Protein AF-0000000078525700 (afdb_homodimer)

Organism: NCBI:txid29354

pLDDT: mean 83.93, std 17.9, range [27.5, 97.75]

Radius of gyration: 17.79 Å; Cα contacts (8 Å, |Δi|>4): 290; chains: 2; bounding box: 46×50×46 Å

Structure (mmCIF, N/CA/C/O backbone):
data_AF-0000000078525700-model_v1
#
loop_
_entity.id
_entity.type
_entity.pdbx_description
1 polymer 'Glycerate kinase'
#
loop_
_atom_site.group_PDB
_atom_site.id
_atom_site.type_symbol
_atom_site.label_atom_id
_atom_site.label_alt_id
_atom_site.label_comp_id
_atom_site.label_asym_id
_atom_site.label_entity_id
_atom_site.label_seq_id
_atom_site.pdbx_PDB_ins_code
_atom_site.Cartn_x
_atom_site.Cartn_y
_atom_site.Cartn_z
_atom_site.occupancy
_atom_site.B_iso_or_equiv
_atom_site.auth_seq_id
_atom_site.auth_comp_id
_atom_site.auth_asym_id
_atom_site.auth_atom_id
_atom_site.pdbx_PDB_model_num
ATOM 1 N N . MET A 1 1 ? -20.375 -4.332 -14.172 1 39.53 1 MET A N 1
ATOM 2 C CA . MET A 1 1 ? -20.312 -5.445 -13.227 1 39.53 1 MET A CA 1
ATOM 3 C C . MET A 1 1 ? -20.406 -4.941 -11.789 1 39.53 1 MET A C 1
ATOM 5 O O . MET A 1 1 ? -19.812 -3.926 -11.438 1 39.53 1 MET A O 1
ATOM 9 N N . ASP A 1 2 ? -21.484 -5.371 -10.992 1 44.44 2 ASP A N 1
ATOM 10 C CA . ASP A 1 2 ? -21.953 -5.035 -9.656 1 44.44 2 ASP A CA 1
ATOM 11 C C . ASP A 1 2 ? -20.859 -5.234 -8.609 1 44.44 2 ASP A C 1
ATOM 13 O O . ASP A 1 2 ? -20.484 -6.367 -8.312 1 44.44 2 ASP A O 1
ATOM 17 N N . TRP A 1 3 ? -19.922 -4.422 -8.578 1 51.16 3 TRP A N 1
ATOM 18 C CA . TRP A 1 3 ? -18.828 -4.457 -7.609 1 51.16 3 TRP A CA 1
ATOM 19 C C . TRP A 1 3 ? -19.344 -4.906 -6.242 1 51.16 3 TRP A C 1
ATOM 21 O O . TRP A 1 3 ? -18.609 -5.562 -5.492 1 51.16 3 TRP A O 1
ATOM 31 N N . GLN A 1 4 ? -20.562 -4.551 -5.961 1 53.62 4 GLN A N 1
ATOM 32 C CA . GLN A 1 4 ? -21.156 -5.121 -4.754 1 53.62 4 GLN A CA 1
ATOM 33 C C . GLN A 1 4 ? -21.031 -6.641 -4.75 1 53.62 4 GLN A C 1
ATOM 35 O O . GLN A 1 4 ? -20.875 -7.254 -3.691 1 53.62 4 GLN A O 1
ATOM 40 N N . SER A 1 5 ? -21.094 -7.121 -5.965 1 52.53 5 SER A N 1
ATOM 41 C CA . SER A 1 5 ? -20.984 -8.578 -6.047 1 52.53 5 SER A CA 1
ATOM 42 C C . SER A 1 5 ? -19.562 -9.047 -5.809 1 52.53 5 SER A C 1
ATOM 44 O O . SER A 1 5 ? -19.344 -10.117 -5.234 1 52.53 5 SER A O 1
ATOM 46 N N . ALA A 1 6 ? -18.703 -8.164 -6.234 1 53.22 6 ALA A N 1
ATOM 47 C CA . ALA A 1 6 ? -17.312 -8.602 -6.172 1 53.22 6 ALA A CA 1
ATOM 48 C C . ALA A 1 6 ? -16.75 -8.422 -4.766 1 53.22 6 ALA A C 1
ATOM 50 O O . ALA A 1 6 ? -16.031 -9.289 -4.266 1 53.22 6 ALA A O 1
ATOM 51 N N . PHE A 1 7 ? -17.062 -7.336 -4.141 1 61.69 7 PHE A N 1
ATOM 52 C CA . PHE A 1 7 ? -16.438 -7.098 -2.846 1 61.69 7 PHE A CA 1
ATOM 53 C C . PHE A 1 7 ? -17.453 -7.227 -1.722 1 61.69 7 PHE A C 1
ATOM 55 O O . PHE A 1 7 ? -17.094 -7.242 -0.543 1 61.69 7 PHE A O 1
ATOM 62 N N . GLY A 1 8 ? -18.609 -7.551 -2.201 1 60.69 8 GLY A N 1
ATOM 63 C CA . GLY A 1 8 ? -19.656 -7.715 -1.206 1 60.69 8 GLY A CA 1
ATOM 64 C C . GLY A 1 8 ? -20.172 -6.395 -0.673 1 60.69 8 GLY A C 1
ATOM 65 O O . GLY A 1 8 ? -19.578 -5.34 -0.907 1 60.69 8 GLY A O 1
ATOM 66 N N . LYS A 1 9 ? -21.281 -6.391 -0.206 1 64.94 9 LYS A N 1
ATOM 67 C CA . LYS A 1 9 ? -22.062 -5.273 0.331 1 64.94 9 LYS A CA 1
ATOM 68 C C . LYS A 1 9 ? -21.359 -4.648 1.532 1 64.94 9 LYS A C 1
ATOM 70 O O . LYS A 1 9 ? -21.547 -3.465 1.824 1 64.94 9 LYS A O 1
ATOM 75 N N . VAL A 1 10 ? -20.5 -5.328 2.047 1 70.06 10 VAL A N 1
ATOM 76 C CA . VAL A 1 10 ? -19.953 -4.891 3.324 1 70.06 10 VAL A CA 1
ATOM 77 C C . VAL A 1 10 ? -18.906 -3.805 3.088 1 70.06 10 VAL A C 1
ATOM 79 O O . VAL A 1 10 ? -19 -2.713 3.656 1 70.06 10 VAL A O 1
ATOM 82 N N . PRO A 1 11 ? -18 -4.043 2.139 1 72.5 11 PRO A N 1
ATOM 83 C CA . PRO A 1 11 ? -17.031 -2.965 1.946 1 72.5 11 PRO A CA 1
ATOM 84 C C . PRO A 1 11 ? -17.672 -1.685 1.407 1 72.5 11 PRO A C 1
ATOM 86 O O . PRO A 1 11 ? -17.297 -0.584 1.822 1 72.5 11 PRO A O 1
ATOM 89 N N . SER A 1 12 ? -18.578 -1.869 0.626 1 76.81 12 SER A N 1
ATOM 90 C CA . SER A 1 12 ? -19.25 -0.693 0.081 1 76.81 12 SER A CA 1
ATOM 91 C C . SER A 1 12 ? -20.016 0.06 1.165 1 76.81 12 SER A C 1
ATOM 93 O O . SER A 1 12 ? -20.016 1.293 1.187 1 76.81 12 SER A O 1
ATOM 95 N N . GLY A 1 13 ? -20.609 -0.691 2.018 1 82.62 13 GLY A N 1
ATOM 96 C CA . GLY A 1 13 ? -21.312 -0.036 3.109 1 82.62 13 GLY A CA 1
ATOM 97 C C . GLY A 1 13 ? -20.391 0.746 4.027 1 82.62 13 GLY A C 1
ATOM 98 O O . GLY A 1 13 ? -20.672 1.894 4.371 1 82.62 13 GLY A O 1
ATOM 99 N N . ILE A 1 14 ? -19.297 0.1 4.316 1 89.56 14 ILE A N 1
ATOM 100 C CA . ILE A 1 14 ? -18.312 0.758 5.172 1 89.56 14 ILE A CA 1
ATOM 101 C C . ILE A 1 14 ? -17.734 1.966 4.449 1 89.56 14 ILE A C 1
ATOM 103 O O . ILE A 1 14 ? -17.641 3.057 5.016 1 89.56 14 ILE A O 1
ATOM 107 N N . GLY A 1 15 ? -17.344 1.729 3.164 1 91.25 15 GLY A N 1
ATOM 108 C CA . GLY A 1 15 ? -16.766 2.797 2.359 1 91.25 15 GLY A CA 1
ATOM 109 C C . GLY A 1 15 ? -17.672 4.012 2.248 1 91.25 15 GLY A C 1
ATOM 110 O O . GLY A 1 15 ? -17.234 5.141 2.459 1 91.25 15 GLY A O 1
ATOM 111 N N . MET A 1 16 ? -18.906 3.742 2.031 1 89.94 16 MET A N 1
ATOM 112 C CA . MET A 1 16 ? -19.844 4.836 1.83 1 89.94 16 MET A CA 1
ATOM 113 C C . MET A 1 16 ? -20.094 5.586 3.133 1 89.94 16 MET A C 1
ATOM 115 O O . MET A 1 16 ? -20.25 6.809 3.131 1 89.94 16 MET A O 1
ATOM 119 N N . ARG A 1 17 ? -20.203 4.891 4.25 1 92 17 ARG A N 1
ATOM 120 C CA . ARG A 1 17 ? -20.375 5.535 5.547 1 92 17 ARG A CA 1
ATOM 121 C C . ARG A 1 17 ? -19.172 6.406 5.891 1 92 17 ARG A C 1
ATOM 123 O O . ARG A 1 17 ? -19.328 7.523 6.391 1 92 17 ARG A O 1
ATOM 130 N N . CYS A 1 18 ? -17.969 5.879 5.637 1 94.5 18 CYS A N 1
ATOM 131 C CA . CYS A 1 18 ? -16.75 6.641 5.867 1 94.5 18 CYS A CA 1
ATOM 132 C C . CYS A 1 18 ? -16.719 7.895 5 1 94.5 18 CYS A C 1
ATOM 134 O O . CYS A 1 18 ? -16.406 8.984 5.484 1 94.5 18 CYS A O 1
ATOM 136 N N . LYS A 1 19 ? -17.047 7.664 3.754 1 92.38 19 LYS A N 1
ATOM 137 C CA . LYS A 1 19 ? -17.062 8.773 2.807 1 92.38 19 LYS A CA 1
ATOM 138 C C . LYS A 1 19 ? -18 9.883 3.271 1 92.38 19 LYS A C 1
ATOM 140 O O . LYS A 1 19 ? -17.656 11.062 3.203 1 92.38 19 LYS A O 1
ATOM 145 N N . ALA A 1 20 ? -19.141 9.523 3.771 1 92.81 20 ALA A N 1
ATOM 146 C CA . ALA A 1 20 ? -20.141 10.477 4.242 1 92.81 20 ALA A CA 1
ATOM 147 C C . ALA A 1 20 ? -19.625 11.297 5.418 1 92.81 20 ALA A C 1
ATOM 149 O O . ALA A 1 20 ? -20.031 12.438 5.621 1 92.81 20 ALA A O 1
ATOM 150 N N . LYS A 1 21 ? -18.719 10.727 6.188 1 93.5 21 LYS A N 1
ATOM 151 C CA . LYS A 1 21 ? -18.188 11.391 7.375 1 93.5 21 LYS A CA 1
ATOM 152 C C . LYS A 1 21 ? -16.828 12.0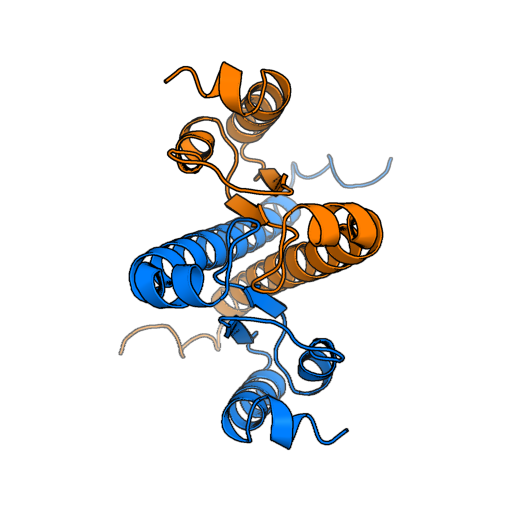16 7.098 1 93.5 21 LYS A C 1
ATOM 154 O O . LYS A 1 21 ? -16.188 12.555 8 1 93.5 21 LYS A O 1
ATOM 159 N N . GLY A 1 22 ? -16.281 11.812 5.836 1 92.88 22 GLY A N 1
ATOM 160 C CA . GLY A 1 22 ? -14.977 12.352 5.469 1 92.88 22 GLY A CA 1
ATOM 161 C C . GLY A 1 22 ? -13.82 11.578 6.07 1 92.88 22 GLY A C 1
ATOM 162 O O . GLY A 1 22 ? -12.734 12.133 6.266 1 92.88 22 GLY A O 1
ATOM 163 N N . ILE A 1 23 ? -14.102 10.328 6.469 1 94.06 23 ILE A N 1
ATOM 164 C CA . ILE A 1 23 ? -13.086 9.461 7.047 1 94.06 23 ILE A CA 1
ATOM 165 C C . ILE A 1 23 ? -12.531 8.531 5.969 1 94.06 23 ILE A C 1
ATOM 167 O O . ILE A 1 23 ? -13.289 7.805 5.32 1 94.06 23 ILE A O 1
ATOM 171 N N . PRO A 1 24 ? -11.211 8.633 5.754 1 96.44 24 PRO A N 1
ATOM 172 C CA . PRO A 1 24 ? -10.68 7.699 4.758 1 96.44 24 PRO A CA 1
ATOM 173 C C . PRO A 1 24 ? -10.773 6.246 5.207 1 96.44 24 PRO A C 1
ATOM 175 O O . PRO A 1 24 ? -10.586 5.945 6.391 1 96.44 24 PRO A O 1
ATOM 178 N N . ALA A 1 25 ? -11.141 5.387 4.25 1 96.06 25 ALA A N 1
ATOM 179 C CA . ALA A 1 25 ? -11.18 3.943 4.453 1 96.06 25 ALA A CA 1
ATOM 180 C C . ALA A 1 25 ? -10.281 3.221 3.457 1 96.06 25 ALA A C 1
ATOM 182 O O . ALA A 1 25 ? -10.266 3.551 2.268 1 96.06 25 ALA A O 1
ATOM 183 N N . VAL A 1 26 ? -9.469 2.27 4.008 1 96.5 26 VAL A N 1
ATOM 184 C CA . VAL A 1 26 ? -8.57 1.496 3.152 1 96.5 26 VAL A CA 1
ATOM 185 C C . VAL A 1 26 ? -8.82 0.004 3.357 1 96.5 26 VAL A C 1
ATOM 187 O O . VAL A 1 26 ? -9.125 -0.433 4.469 1 96.5 26 VAL A O 1
ATOM 190 N N . ALA A 1 27 ? -8.68 -0.749 2.266 1 94.31 27 ALA A N 1
ATOM 191 C CA . ALA A 1 27 ? -8.945 -2.186 2.32 1 94.31 27 ALA A CA 1
ATOM 192 C C . ALA A 1 27 ? -7.664 -2.984 2.113 1 94.31 27 ALA A C 1
ATOM 194 O O . ALA A 1 27 ? -6.812 -2.611 1.301 1 94.31 27 ALA A O 1
ATOM 195 N N . ILE A 1 28 ? -7.488 -4.066 2.85 1 95.31 28 ILE A N 1
ATOM 196 C CA . ILE A 1 28 ? -6.488 -5.098 2.602 1 95.31 28 ILE A CA 1
ATOM 197 C C . ILE A 1 28 ? -7.168 -6.355 2.064 1 95.31 28 ILE A C 1
ATOM 199 O O . ILE A 1 28 ? -8.078 -6.895 2.697 1 95.31 28 ILE A O 1
ATOM 203 N N . VAL A 1 29 ? -6.703 -6.805 0.865 1 92.25 29 VAL A N 1
ATOM 204 C CA . VAL A 1 29 ? -7.391 -7.91 0.203 1 92.25 29 VAL A CA 1
ATOM 205 C C . VAL A 1 29 ? -6.371 -8.945 -0.26 1 92.25 29 VAL A C 1
ATOM 207 O O . VAL A 1 29 ? -5.195 -8.633 -0.448 1 92.25 29 VAL A O 1
ATOM 210 N N . GLY A 1 30 ? -6.824 -10.148 -0.406 1 92.12 30 GLY A N 1
ATOM 211 C CA . GLY A 1 30 ? -5.961 -11.211 -0.904 1 92.12 30 GLY A CA 1
ATOM 212 C C . GLY A 1 30 ? -5.574 -11.023 -2.359 1 92.12 30 GLY A C 1
ATOM 213 O O . GLY A 1 30 ? -4.469 -11.391 -2.766 1 92.12 30 GLY A O 1
ATOM 214 N N . SER A 1 31 ? -6.52 -10.57 -3.102 1 90.62 31 SER A N 1
ATOM 215 C CA . SER A 1 31 ? -6.301 -10.328 -4.523 1 90.62 31 SER A CA 1
ATOM 216 C C . SER A 1 31 ? -7.273 -9.281 -5.059 1 90.62 31 SER A C 1
ATOM 218 O O . SER A 1 31 ? -8.336 -9.055 -4.477 1 90.62 31 SER A O 1
ATOM 220 N N . MET A 1 32 ? -6.691 -8.648 -6.129 1 88 32 MET A N 1
ATOM 221 C CA . MET A 1 32 ? -7.539 -7.727 -6.879 1 88 32 MET A CA 1
ATOM 222 C C . MET A 1 32 ? -7.938 -8.32 -8.227 1 88 32 MET A C 1
ATOM 224 O O . MET A 1 32 ? -7.078 -8.75 -8.992 1 88 32 MET A O 1
ATOM 228 N N . GLY A 1 33 ? -9.188 -8.383 -8.398 1 82.56 33 GLY A N 1
ATOM 229 C CA . GLY A 1 33 ? -9.672 -8.836 -9.688 1 82.56 33 GLY A CA 1
ATOM 230 C C . GLY A 1 33 ? -9.883 -7.715 -10.68 1 82.56 33 GLY A C 1
ATOM 231 O O . GLY A 1 33 ? -9.578 -6.555 -10.391 1 82.56 33 GLY A O 1
ATOM 232 N N . GLU A 1 34 ? -10.242 -8.133 -11.883 1 79.88 34 GLU A N 1
ATOM 233 C CA . GLU A 1 34 ? -10.578 -7.152 -12.906 1 79.88 34 GLU A CA 1
ATOM 234 C C . GLU A 1 34 ? -11.641 -6.176 -12.414 1 79.88 34 GLU A C 1
ATOM 236 O O . GLU A 1 34 ? -12.633 -6.586 -11.812 1 79.88 34 GLU A O 1
ATOM 241 N N . GLY A 1 35 ? -11.336 -4.875 -12.547 1 82 35 GLY A N 1
ATOM 242 C CA . GLY A 1 35 ? -12.336 -3.883 -12.172 1 82 35 GLY A CA 1
ATOM 243 C C . GLY A 1 35 ? -12.312 -3.543 -10.695 1 82 35 GLY A C 1
ATOM 244 O O . GLY A 1 35 ? -13.203 -2.844 -10.203 1 82 35 GLY A O 1
ATOM 245 N N . ALA A 1 36 ? -11.391 -4.094 -9.961 1 83.94 36 ALA A N 1
ATOM 246 C CA . ALA A 1 36 ? -11.312 -3.875 -8.523 1 83.94 36 ALA A CA 1
ATOM 247 C C . ALA A 1 36 ? -11.266 -2.385 -8.195 1 83.94 36 ALA A C 1
ATOM 249 O O . ALA A 1 36 ? -11.719 -1.959 -7.133 1 83.94 36 ALA A O 1
ATOM 250 N N . GLU A 1 37 ? -10.883 -1.552 -9.094 1 86.5 37 GLU A N 1
ATOM 251 C CA . GLU A 1 37 ? -10.734 -0.117 -8.867 1 86.5 37 GLU A CA 1
ATOM 252 C C . GLU A 1 37 ? -12.094 0.556 -8.695 1 86.5 37 GLU A C 1
ATOM 254 O O . GLU A 1 37 ? -12.18 1.676 -8.188 1 86.5 37 GLU A O 1
ATOM 259 N N . ALA A 1 38 ? -13.102 -0.126 -9.062 1 85.38 38 ALA A N 1
ATOM 260 C CA . ALA A 1 38 ? -14.453 0.413 -8.914 1 85.38 38 ALA A CA 1
ATOM 261 C C . ALA A 1 38 ? -14.781 0.685 -7.449 1 85.38 38 ALA A C 1
ATOM 263 O O . ALA A 1 38 ? -15.68 1.476 -7.141 1 85.38 38 ALA A O 1
ATOM 264 N N . ILE A 1 39 ? -14.039 0.078 -6.574 1 86.12 39 ILE A N 1
ATOM 265 C CA . ILE A 1 39 ? -14.289 0.191 -5.141 1 86.12 39 ILE A CA 1
ATOM 266 C C . ILE A 1 39 ? -14.039 1.627 -4.688 1 86.12 39 ILE A C 1
ATOM 268 O O . ILE A 1 39 ? -14.57 2.057 -3.656 1 86.12 39 ILE A O 1
ATOM 272 N N . TYR A 1 40 ? -13.234 2.34 -5.43 1 89.19 40 TYR A N 1
ATOM 273 C CA . TYR A 1 40 ? -12.914 3.723 -5.09 1 89.19 40 TYR A CA 1
ATOM 274 C C . TYR A 1 40 ? -14.148 4.609 -5.191 1 89.19 40 TYR A C 1
ATOM 276 O O . TYR A 1 40 ? -14.266 5.605 -4.477 1 89.19 40 TYR A O 1
ATOM 284 N N . ASP A 1 41 ? -15.047 4.172 -6.035 1 88.75 41 ASP A N 1
ATOM 285 C CA . ASP A 1 41 ? -16.297 4.902 -6.195 1 88.75 41 ASP A CA 1
ATOM 286 C C . ASP A 1 41 ? -17.234 4.668 -5.008 1 88.75 41 ASP A C 1
ATOM 288 O O . ASP A 1 41 ? -18.219 5.387 -4.836 1 88.75 41 ASP A O 1
ATOM 292 N N . TYR A 1 42 ? -16.844 3.73 -4.219 1 88.56 42 TYR A N 1
ATOM 293 C CA . TYR A 1 42 ? -17.703 3.365 -3.096 1 88.56 42 TYR A CA 1
ATOM 294 C C . TYR A 1 42 ? -17.031 3.676 -1.767 1 88.56 42 TYR A C 1
ATOM 296 O O . TYR A 1 42 ? -17.234 2.971 -0.777 1 88.56 42 TYR A O 1
ATOM 304 N N . GLY A 1 43 ? -16.172 4.531 -1.76 1 91.88 43 GLY A N 1
ATOM 305 C CA . GLY A 1 43 ? -15.703 5.148 -0.528 1 91.88 43 GLY A CA 1
ATOM 306 C C . GLY A 1 43 ? -14.422 4.535 0.002 1 91.88 43 GLY A C 1
ATOM 307 O O . GLY A 1 43 ? -13.875 4.996 1.01 1 91.88 43 GLY A O 1
ATOM 308 N N . ILE A 1 44 ? -14.008 3.488 -0.623 1 93.69 44 ILE A N 1
ATOM 309 C CA . ILE A 1 44 ? -12.703 2.947 -0.248 1 93.69 44 ILE A CA 1
ATOM 310 C C . ILE A 1 44 ? -11.594 3.746 -0.933 1 93.69 44 ILE A C 1
ATOM 312 O O . ILE A 1 44 ? -11.523 3.793 -2.162 1 93.69 44 ILE A O 1
ATOM 316 N N . GLU A 1 45 ? -10.75 4.355 -0.146 1 96.12 45 GLU A N 1
ATOM 317 C CA . GLU A 1 45 ? -9.758 5.289 -0.665 1 96.12 45 GLU A CA 1
ATOM 318 C C . GLU A 1 45 ? -8.641 4.555 -1.402 1 96.12 45 GLU A C 1
ATOM 320 O O . GLU A 1 45 ? -8.109 5.059 -2.398 1 96.12 45 GLU A O 1
ATOM 325 N N . SER A 1 46 ? -8.258 3.467 -0.863 1 96.25 46 SER A N 1
ATOM 326 C CA . SER A 1 46 ? -7.219 2.66 -1.492 1 96.25 46 SER A CA 1
ATOM 327 C C . SER A 1 46 ? -7.289 1.208 -1.033 1 96.25 46 SER A C 1
ATOM 329 O O . SER A 1 46 ? -8.023 0.882 -0.1 1 96.25 46 SER A O 1
ATOM 331 N N . ILE A 1 47 ? -6.512 0.394 -1.811 1 93.94 47 ILE A N 1
ATOM 332 C CA . ILE A 1 47 ? -6.484 -1.043 -1.558 1 93.94 47 ILE A CA 1
ATOM 333 C C . ILE A 1 47 ? -5.039 -1.54 -1.57 1 93.94 47 ILE A C 1
ATOM 335 O O . ILE A 1 47 ? -4.242 -1.127 -2.414 1 93.94 47 ILE A O 1
ATOM 339 N N . LEU A 1 48 ? -4.695 -2.363 -0.616 1 96.25 48 LEU A N 1
ATOM 340 C CA . LEU A 1 48 ? -3.426 -3.084 -0.634 1 96.25 48 LEU A CA 1
ATOM 341 C C . LEU A 1 48 ? -3.66 -4.59 -0.625 1 96.25 48 LEU A C 1
ATOM 343 O O . LEU A 1 48 ? -4.508 -5.09 0.119 1 96.25 48 LEU A O 1
ATOM 347 N N . THR A 1 49 ? -2.9 -5.25 -1.483 1 95.38 49 THR A N 1
ATOM 348 C CA . THR A 1 49 ? -3.01 -6.703 -1.538 1 95.38 49 THR A CA 1
ATOM 349 C C . THR A 1 49 ? -1.988 -7.355 -0.613 1 95.38 49 THR A C 1
ATOM 351 O O . THR A 1 49 ? -0.95 -6.766 -0.309 1 95.38 49 THR A O 1
ATOM 354 N N . THR A 1 50 ? -2.305 -8.555 -0.185 1 95.94 50 THR A N 1
ATOM 355 C CA . THR A 1 50 ? -1.439 -9.266 0.749 1 95.94 50 THR A CA 1
ATOM 356 C C . THR A 1 50 ? -0.222 -9.836 0.029 1 95.94 50 THR A C 1
ATOM 358 O O . THR A 1 50 ? 0.809 -10.094 0.653 1 95.94 50 THR A O 1
ATOM 361 N N . ILE A 1 51 ? -0.386 -10.031 -1.278 1 93.75 51 ILE A N 1
ATOM 362 C CA . ILE A 1 51 ? 0.642 -10.719 -2.049 1 93.75 51 ILE A CA 1
ATOM 363 C C . ILE A 1 51 ? 1.896 -9.859 -2.129 1 93.75 51 ILE A C 1
ATOM 365 O O . ILE A 1 51 ? 1.813 -8.656 -2.398 1 93.75 51 ILE A O 1
ATOM 369 N N . GLN A 1 52 ? 3.023 -10.5 -1.921 1 93.25 52 GLN A N 1
ATOM 370 C CA . GLN A 1 52 ? 4.27 -9.742 -1.891 1 93.25 52 GLN A CA 1
ATOM 371 C C . GLN A 1 52 ? 5.199 -10.164 -3.025 1 93.25 52 GLN A C 1
ATOM 373 O O . GLN A 1 52 ? 6.375 -9.797 -3.041 1 93.25 52 GLN A O 1
ATOM 378 N N . GLY A 1 53 ? 4.816 -10.969 -3.887 1 92.25 53 GLY A N 1
ATOM 379 C CA . GLY A 1 53 ? 5.52 -11.469 -5.055 1 92.25 53 GLY A CA 1
ATOM 380 C C . GLY A 1 53 ? 4.734 -12.523 -5.816 1 92.25 53 GLY A C 1
ATOM 381 O O . GLY A 1 53 ? 3.705 -13.008 -5.336 1 92.25 53 GLY A O 1
ATOM 382 N N . ALA A 1 54 ? 5.281 -12.727 -7.008 1 93.5 54 ALA A N 1
ATOM 383 C CA . ALA A 1 54 ? 4.641 -13.766 -7.805 1 93.5 54 ALA A CA 1
ATOM 384 C C . ALA A 1 54 ? 4.664 -15.109 -7.074 1 93.5 54 ALA A C 1
ATOM 386 O O . ALA A 1 54 ? 5.699 -15.516 -6.539 1 93.5 54 ALA A O 1
ATOM 387 N N . MET A 1 55 ? 3.496 -15.719 -7.012 1 94.5 55 MET A N 1
ATOM 388 C CA . MET A 1 55 ? 3.344 -17.016 -6.363 1 94.5 55 MET A CA 1
ATOM 389 C C . MET A 1 55 ? 2.039 -17.688 -6.785 1 94.5 55 MET A C 1
ATOM 391 O O . MET A 1 55 ? 1.104 -17.016 -7.223 1 94.5 55 MET A O 1
ATOM 395 N N . PRO A 1 56 ? 1.989 -19.031 -6.668 1 94.75 56 PRO A N 1
ATOM 396 C CA . PRO A 1 56 ? 0.71 -19.703 -6.918 1 94.75 56 PRO A CA 1
ATOM 397 C C . PRO A 1 56 ? -0.321 -19.438 -5.824 1 94.75 56 PRO A C 1
ATOM 399 O O . PRO A 1 56 ? 0.046 -19.141 -4.688 1 94.75 56 PRO A O 1
ATOM 402 N N . VAL A 1 57 ? -1.584 -19.547 -6.203 1 94.38 57 VAL A N 1
ATOM 403 C CA . VAL A 1 57 ? -2.688 -19.281 -5.285 1 94.38 57 VAL A CA 1
ATOM 404 C C . VAL A 1 57 ? -2.588 -20.219 -4.082 1 94.38 57 VAL A C 1
ATOM 406 O O . VAL A 1 57 ? -2.857 -19.812 -2.947 1 94.38 57 VAL A O 1
ATOM 409 N N . GLU A 1 58 ? -2.166 -21.484 -4.289 1 96.25 58 GLU A N 1
ATOM 410 C CA . GLU A 1 58 ? -2.037 -22.453 -3.201 1 96.25 58 GLU A CA 1
ATOM 411 C C . GLU A 1 58 ? -1.024 -21.984 -2.162 1 96.25 58 GLU A C 1
ATOM 413 O O . GLU A 1 58 ? -1.262 -22.094 -0.958 1 96.25 58 GLU A O 1
ATOM 418 N N . GLU A 1 59 ? 0.036 -21.391 -2.635 1 95.56 59 GLU A N 1
ATOM 419 C CA . GLU A 1 59 ? 1.045 -20.844 -1.73 1 95.56 59 GLU A CA 1
ATOM 420 C C . GLU A 1 59 ? 0.512 -19.641 -0.976 1 95.56 59 GLU A C 1
ATOM 422 O O . GLU A 1 59 ? 0.74 -19.5 0.227 1 95.56 59 GLU A O 1
ATOM 427 N N . ALA A 1 60 ? -0.153 -18.781 -1.689 1 95 60 ALA A N 1
ATOM 428 C CA . ALA A 1 60 ? -0.731 -17.594 -1.073 1 95 60 ALA A CA 1
ATOM 429 C C . ALA A 1 60 ? -1.674 -17.969 0.067 1 95 60 ALA A C 1
ATOM 431 O O . ALA A 1 60 ? -1.671 -17.328 1.119 1 95 60 ALA A O 1
ATOM 432 N N . MET A 1 61 ? -2.408 -19 -0.185 1 96 61 MET A N 1
ATOM 433 C CA . MET A 1 61 ? -3.365 -19.453 0.821 1 96 61 MET A CA 1
ATOM 434 C C . MET A 1 61 ? -2.648 -20.062 2.02 1 96 61 MET A C 1
ATOM 436 O O . MET A 1 61 ? -3.02 -19.812 3.166 1 96 61 MET A O 1
ATOM 440 N N . GLU A 1 62 ? -1.619 -20.828 1.811 1 96.56 62 GLU A N 1
ATOM 441 C CA . GLU A 1 62 ? -0.845 -21.484 2.867 1 96.56 62 GLU A CA 1
ATOM 442 C C . GLU A 1 62 ? -0.14 -20.438 3.742 1 96.56 62 GLU A C 1
ATOM 444 O O . GLU A 1 6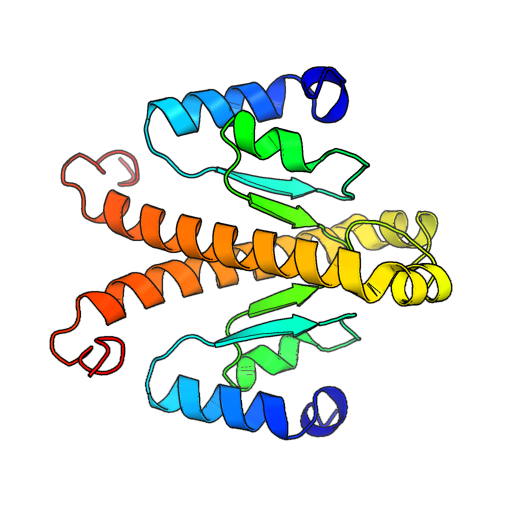2 ? -0.021 -20.625 4.957 1 96.56 62 GLU A O 1
ATOM 449 N N . ARG A 1 63 ? 0.213 -19.344 3.076 1 95.44 63 ARG A N 1
ATOM 450 C CA . ARG A 1 63 ? 0.98 -18.312 3.777 1 95.44 63 ARG A CA 1
ATOM 451 C C . ARG A 1 63 ? 0.098 -17.125 4.145 1 95.44 63 ARG A C 1
ATOM 453 O O . ARG A 1 63 ? 0.599 -16.031 4.383 1 95.44 63 ARG A O 1
ATOM 460 N N . SER A 1 64 ? -1.152 -17.375 4.188 1 95.31 64 SER A N 1
ATOM 461 C CA . SER A 1 64 ? -2.107 -16.266 4.293 1 95.31 64 SER A CA 1
ATOM 462 C C . SER A 1 64 ? -1.867 -15.445 5.555 1 95.31 64 SER A C 1
ATOM 464 O O . SER A 1 64 ? -1.9 -14.219 5.516 1 95.31 64 SER A O 1
ATOM 466 N N . MET A 1 65 ? -1.634 -16 6.703 1 96 65 MET A N 1
ATOM 467 C CA . MET A 1 65 ? -1.428 -15.273 7.949 1 96 65 MET A CA 1
ATOM 468 C C . MET A 1 65 ? -0.205 -14.367 7.855 1 96 65 MET A C 1
ATOM 470 O O . MET A 1 65 ? -0.268 -13.188 8.219 1 96 65 MET A O 1
ATOM 474 N N . GLU A 1 66 ? 0.852 -14.914 7.434 1 95.69 66 GLU A N 1
ATOM 475 C CA . GLU A 1 66 ? 2.086 -14.156 7.25 1 95.69 66 GLU A CA 1
ATOM 476 C C . GLU A 1 66 ? 1.892 -13.016 6.258 1 95.69 66 GLU A C 1
ATOM 478 O O . GLU A 1 66 ? 2.324 -11.891 6.508 1 95.69 66 GLU A O 1
ATOM 483 N N . LEU A 1 67 ? 1.229 -13.328 5.164 1 95.31 67 LEU A N 1
ATOM 484 C CA . LEU A 1 67 ? 1.022 -12.344 4.109 1 95.31 67 LEU A CA 1
ATOM 485 C C . LEU A 1 67 ? 0.117 -11.211 4.59 1 95.31 67 LEU A C 1
ATOM 487 O O . LEU A 1 67 ? 0.369 -10.039 4.293 1 95.31 67 LEU A O 1
ATOM 491 N N . TYR A 1 68 ? -0.876 -11.57 5.426 1 96.69 68 TYR A N 1
ATOM 492 C CA . TYR A 1 68 ? -1.773 -10.555 5.961 1 96.69 68 TYR A CA 1
ATOM 493 C C . TYR A 1 68 ? -1.051 -9.664 6.965 1 96.69 68 TYR A C 1
ATOM 495 O O . TYR A 1 68 ? -1.256 -8.445 6.984 1 96.69 68 TYR A O 1
ATOM 503 N N . ARG A 1 69 ? -0.22 -10.25 7.738 1 96.12 69 ARG A N 1
ATOM 504 C CA . ARG A 1 69 ? 0.552 -9.461 8.695 1 96.12 69 ARG A CA 1
ATOM 505 C C . ARG A 1 69 ? 1.465 -8.469 7.98 1 96.12 69 ARG A C 1
ATOM 507 O O . ARG A 1 69 ? 1.549 -7.305 8.367 1 96.12 69 ARG A O 1
ATOM 514 N N . GLY A 1 70 ? 2.1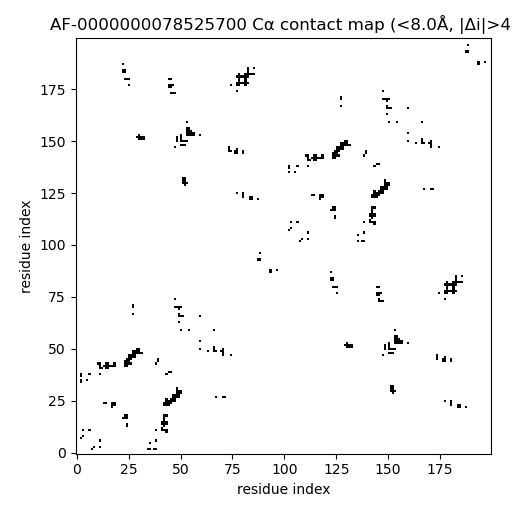21 -8.992 6.957 1 94.94 70 GLY A N 1
ATOM 515 C CA . GLY A 1 70 ? 2.986 -8.125 6.176 1 94.94 70 GLY A CA 1
ATOM 516 C C . GLY A 1 70 ? 2.238 -6.992 5.496 1 94.94 70 GLY A C 1
ATOM 517 O O . GLY A 1 70 ? 2.699 -5.848 5.492 1 94.94 70 GLY A O 1
ATOM 518 N N . ALA A 1 71 ? 1.122 -7.301 4.965 1 96.44 71 ALA A N 1
ATOM 519 C CA . ALA A 1 71 ? 0.305 -6.289 4.297 1 96.44 71 ALA A CA 1
ATOM 520 C C . ALA A 1 71 ? -0.169 -5.227 5.285 1 96.44 71 ALA A C 1
ATOM 522 O O . ALA A 1 71 ? -0.176 -4.035 4.969 1 96.44 71 ALA A O 1
ATOM 523 N N . ALA A 1 72 ? -0.601 -5.688 6.484 1 97.25 72 ALA A N 1
ATOM 524 C CA . ALA A 1 72 ? -1.039 -4.742 7.512 1 97.25 72 ALA A CA 1
ATOM 525 C C . ALA A 1 72 ? 0.086 -3.785 7.891 1 97.25 72 ALA A C 1
ATOM 527 O O . ALA A 1 72 ? -0.125 -2.572 7.973 1 97.25 72 ALA A O 1
ATOM 528 N N . LEU A 1 73 ? 1.214 -4.316 8.094 1 96.56 73 LEU A N 1
ATOM 529 C CA . LEU A 1 73 ? 2.365 -3.496 8.453 1 96.56 73 LEU A CA 1
ATOM 530 C C . LEU A 1 73 ? 2.66 -2.467 7.363 1 96.56 73 LEU A C 1
ATOM 532 O O . LEU A 1 73 ? 2.834 -1.282 7.656 1 96.56 73 LEU A O 1
ATOM 536 N N . ARG A 1 74 ? 2.703 -2.934 6.137 1 96.94 74 ARG A N 1
ATOM 537 C CA . ARG A 1 74 ? 2.986 -2.033 5.027 1 96.94 74 ARG A CA 1
ATOM 538 C C . ARG A 1 74 ? 1.911 -0.958 4.902 1 96.94 74 ARG A C 1
ATOM 540 O O . ARG A 1 74 ? 2.217 0.208 4.648 1 96.94 74 ARG A O 1
ATOM 547 N N . THR A 1 75 ? 0.679 -1.379 5.082 1 97.75 75 THR A N 1
ATOM 548 C CA . THR A 1 75 ? -0.435 -0.44 5 1 97.75 75 THR A CA 1
ATOM 549 C C . THR A 1 75 ? -0.287 0.666 6.043 1 97.75 75 THR A C 1
ATOM 551 O O . THR A 1 75 ? -0.331 1.852 5.707 1 97.75 75 THR A O 1
ATOM 554 N N . PHE A 1 76 ? -0.055 0.325 7.312 1 97.56 76 PHE A N 1
ATOM 555 C CA . PHE A 1 76 ? 0.01 1.311 8.383 1 97.56 76 PHE A CA 1
ATOM 556 C C . PHE A 1 76 ? 1.239 2.199 8.234 1 97.56 76 PHE A C 1
ATOM 558 O O . PHE A 1 76 ? 1.195 3.389 8.547 1 97.56 76 PHE A O 1
ATOM 565 N N . ARG A 1 77 ? 2.27 1.651 7.727 1 97.38 77 ARG A N 1
ATOM 566 C CA . ARG A 1 77 ? 3.477 2.441 7.5 1 97.38 77 ARG A CA 1
ATOM 567 C C . ARG A 1 77 ? 3.268 3.453 6.379 1 97.38 77 ARG A C 1
ATOM 569 O O . ARG A 1 77 ? 3.779 4.574 6.441 1 97.38 77 ARG A O 1
ATOM 576 N N . LEU A 1 78 ? 2.52 3.025 5.344 1 97.75 78 LEU A N 1
ATOM 577 C CA . LEU A 1 78 ? 2.205 3.945 4.254 1 97.75 78 LEU A CA 1
ATOM 578 C C . LEU A 1 78 ? 1.322 5.086 4.75 1 97.75 78 LEU A C 1
ATOM 580 O O . LEU A 1 78 ? 1.534 6.246 4.379 1 97.75 78 LEU A O 1
ATOM 584 N N . LEU A 1 79 ? 0.319 4.723 5.543 1 97.5 79 LEU A N 1
ATOM 585 C CA . LEU A 1 79 ? -0.54 5.754 6.117 1 97.5 79 LEU A CA 1
ATOM 586 C C . LEU A 1 79 ? 0.272 6.73 6.961 1 97.5 79 LEU A C 1
ATOM 588 O O . LEU A 1 79 ? 0.082 7.945 6.863 1 97.5 79 LEU A O 1
ATOM 592 N N . ARG A 1 80 ? 1.188 6.203 7.766 1 96.75 80 ARG A N 1
ATOM 593 C CA . ARG A 1 80 ? 2.055 7.043 8.594 1 96.75 80 ARG A CA 1
ATOM 594 C C . ARG A 1 80 ? 2.914 7.957 7.727 1 96.75 80 ARG A C 1
ATOM 596 O O . ARG A 1 80 ? 3.133 9.125 8.07 1 96.75 80 ARG A O 1
ATOM 603 N N . ALA A 1 81 ? 3.412 7.398 6.66 1 97.12 81 ALA A N 1
ATOM 604 C CA . ALA A 1 81 ? 4.188 8.211 5.723 1 97.12 81 ALA A CA 1
ATOM 605 C C . ALA A 1 81 ? 3.355 9.375 5.195 1 97.12 81 ALA A C 1
ATOM 607 O O . ALA A 1 81 ? 3.852 10.5 5.086 1 97.12 81 ALA A O 1
ATOM 608 N N . GLY A 1 82 ? 2.119 9.062 4.848 1 96.81 82 GLY A N 1
ATOM 609 C CA . GLY A 1 82 ? 1.216 10.109 4.406 1 96.81 82 GLY A CA 1
ATOM 610 C C . GLY A 1 82 ? 0.998 11.195 5.449 1 96.81 82 GLY A C 1
ATOM 611 O O . GLY A 1 82 ? 0.968 12.383 5.121 1 96.81 82 GLY A O 1
ATOM 612 N N . MET A 1 83 ? 0.81 10.828 6.707 1 95.06 83 MET A N 1
ATOM 613 C CA . MET A 1 83 ? 0.633 11.781 7.805 1 95.06 83 MET A CA 1
ATOM 614 C C . MET A 1 83 ? 1.858 12.672 7.953 1 95.06 83 MET A C 1
ATOM 616 O O . MET A 1 83 ? 1.728 13.883 8.141 1 95.06 83 MET A O 1
ATOM 620 N N . SER A 1 84 ? 3.004 12.031 7.848 1 94.06 84 SER A N 1
ATOM 621 C CA . SER A 1 84 ? 4.262 12.766 7.969 1 94.06 84 SER A CA 1
ATOM 622 C C . SER A 1 84 ? 4.41 13.797 6.855 1 94.06 84 SER A C 1
ATOM 624 O O . SER A 1 84 ? 4.938 14.891 7.078 1 94.06 84 SER A O 1
ATOM 626 N N . LEU A 1 85 ? 4.004 13.422 5.668 1 92.69 85 LEU A N 1
ATOM 627 C CA . LEU A 1 85 ? 4.078 14.336 4.531 1 92.69 85 LEU A CA 1
ATOM 628 C C . LEU A 1 85 ? 3.213 15.57 4.773 1 92.69 85 LEU A C 1
ATOM 630 O O . LEU A 1 85 ? 3.582 16.672 4.375 1 92.69 85 LEU A O 1
ATOM 634 N N . MET A 1 86 ? 2.096 15.367 5.406 1 88 86 MET A N 1
ATOM 635 C CA . MET A 1 86 ? 1.207 16.484 5.715 1 88 86 MET A CA 1
ATOM 636 C C . MET A 1 86 ? 1.848 17.422 6.73 1 88 86 MET A C 1
ATOM 638 O O . MET A 1 86 ? 1.734 18.641 6.609 1 88 86 MET A O 1
ATOM 642 N N . VAL A 1 87 ? 2.557 16.875 7.691 1 86.25 87 VAL A N 1
ATOM 643 C CA . VAL A 1 87 ? 3.232 17.672 8.711 1 86.25 87 VAL A CA 1
ATOM 644 C C . VAL A 1 87 ? 4.355 18.484 8.078 1 86.25 87 VAL A C 1
ATOM 646 O O . VAL A 1 87 ? 4.543 19.656 8.398 1 86.25 87 VAL A O 1
ATOM 649 N N . LEU A 1 88 ? 5.059 17.953 7.16 1 85.56 88 LEU A N 1
ATOM 650 C CA . LEU A 1 88 ? 6.168 18.609 6.48 1 85.56 88 LEU A CA 1
ATOM 651 C C . LEU A 1 88 ? 5.656 19.734 5.586 1 85.56 88 LEU A C 1
ATOM 653 O O . LEU A 1 88 ? 6.305 20.781 5.465 1 85.56 88 LEU A O 1
ATOM 657 N N . LYS A 1 89 ? 4.559 19.438 4.973 1 79 89 LYS A N 1
ATOM 658 C CA . LYS A 1 89 ? 3.975 20.453 4.105 1 79 89 LYS A CA 1
ATOM 659 C C . LYS A 1 89 ? 3.621 21.719 4.895 1 79 89 LYS A C 1
ATOM 661 O O . LYS A 1 89 ? 3.748 22.828 4.383 1 79 89 LYS A O 1
ATOM 666 N N . ASP A 1 90 ? 3.27 21.609 6.203 1 72.5 90 ASP A N 1
ATOM 667 C CA . ASP A 1 90 ? 2.852 22.719 7.039 1 72.5 90 ASP A CA 1
ATOM 668 C C . ASP A 1 90 ? 4.047 23.359 7.75 1 72.5 90 ASP A C 1
ATOM 670 O O . ASP A 1 90 ? 3.914 24.406 8.391 1 72.5 90 ASP A O 1
ATOM 674 N N . SER A 1 91 ? 5.152 22.656 7.688 1 69.88 91 SER A N 1
ATOM 675 C CA . SER A 1 91 ? 6.336 23.188 8.352 1 69.88 91 SER A CA 1
ATOM 676 C C . SER A 1 91 ? 6.949 24.328 7.551 1 69.88 91 SER A C 1
ATOM 678 O O . SER A 1 91 ? 6.965 24.297 6.32 1 69.88 91 SER A O 1
ATOM 680 N N . PRO A 1 92 ? 6.996 25.547 8.062 1 61.41 92 PRO A N 1
ATOM 681 C CA . PRO A 1 92 ? 7.535 26.734 7.406 1 61.41 92 PRO A CA 1
ATOM 682 C C . PRO A 1 92 ? 8.742 26.438 6.523 1 61.41 92 PRO A C 1
ATOM 684 O O . PRO A 1 92 ? 8.961 27.109 5.516 1 61.41 92 PRO A O 1
ATOM 687 N N . ASN A 1 93 ? 9.594 25.656 6.867 1 51.38 93 ASN A N 1
ATOM 688 C CA . ASN A 1 93 ? 10.797 25.344 6.102 1 51.38 93 ASN A CA 1
ATOM 689 C C . ASN A 1 93 ? 10.461 24.531 4.844 1 51.38 93 ASN A C 1
ATOM 691 O O . ASN A 1 93 ? 11.367 24.078 4.145 1 51.38 93 ASN A O 1
ATOM 695 N N . SER A 1 94 ? 9.219 24.094 4.719 1 54.44 94 SER A N 1
ATOM 696 C CA . SER A 1 94 ? 8.805 23.266 3.592 1 54.44 94 SER A CA 1
ATOM 697 C C . SER A 1 94 ? 8.977 24 2.271 1 54.44 94 SER A C 1
ATOM 699 O O . SER A 1 94 ? 8.055 24.031 1.451 1 54.44 94 SER A O 1
ATOM 701 N N . SER A 1 95 ? 9.719 25.109 2.156 1 46.5 95 SER A N 1
ATOM 702 C CA . SER A 1 95 ? 10.055 25.766 0.891 1 46.5 95 SER A CA 1
ATOM 703 C C . SER A 1 95 ? 10.43 24.734 -0.172 1 46.5 95 SER A C 1
ATOM 705 O O . SER A 1 95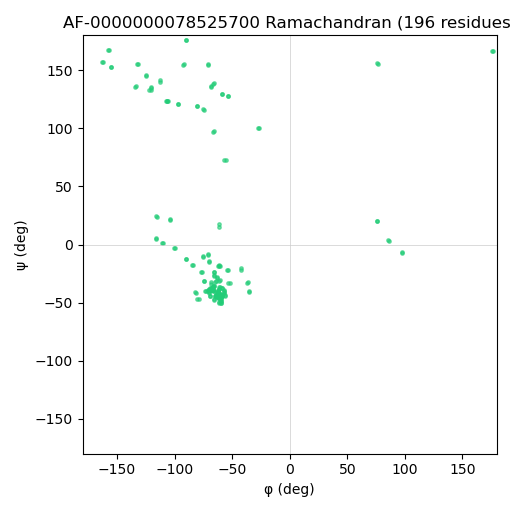 ? 10.68 25.094 -1.326 1 46.5 95 SER A O 1
ATOM 707 N N . LEU A 1 96 ? 10.805 23.641 0.242 1 45.75 96 LEU A N 1
ATOM 708 C CA . LEU A 1 96 ? 11.398 22.719 -0.729 1 45.75 96 LEU A CA 1
ATOM 709 C C . LEU A 1 96 ? 10.359 22.281 -1.751 1 45.75 96 LEU A C 1
ATOM 711 O O . LEU A 1 96 ? 10.703 21.922 -2.881 1 45.75 96 LEU A O 1
ATOM 715 N N . ILE A 1 97 ? 9.133 22.031 -1.342 1 42.97 97 ILE A N 1
ATOM 716 C CA . ILE A 1 97 ? 8.172 21.578 -2.342 1 42.97 97 ILE A CA 1
ATOM 717 C C . ILE A 1 97 ? 7.574 22.766 -3.072 1 42.97 97 ILE A C 1
ATOM 719 O O . ILE A 1 97 ? 6.703 22.609 -3.932 1 42.97 97 ILE A O 1
ATOM 723 N N . LYS A 1 98 ? 7.609 23.906 -2.67 1 36.78 98 LYS A N 1
ATOM 724 C CA . LYS A 1 98 ? 7.137 25.062 -3.424 1 36.78 98 LYS A CA 1
ATOM 725 C C . LYS A 1 98 ? 8 25.312 -4.66 1 36.78 98 LYS A C 1
ATOM 727 O O . LYS A 1 98 ? 9.234 25.312 -4.57 1 36.78 98 LYS A O 1
ATOM 732 N N . GLY A 1 99 ? 7.641 24.844 -5.918 1 32.78 99 GLY A N 1
ATOM 733 C CA . GLY A 1 99 ? 8.227 25.25 -7.184 1 32.78 99 GLY A CA 1
ATOM 734 C C . GLY A 1 99 ? 8.781 26.656 -7.16 1 32.78 99 GLY A C 1
ATOM 735 O O . GLY A 1 99 ? 8.117 27.578 -6.684 1 32.78 99 GLY A O 1
ATOM 736 N N . ASN A 1 100 ? 10.086 26.781 -7.008 1 27.5 100 ASN A N 1
ATOM 737 C CA . ASN A 1 100 ? 10.492 28.031 -7.641 1 27.5 100 ASN A CA 1
ATOM 738 C C . ASN A 1 100 ? 9.891 28.188 -9.031 1 27.5 100 ASN A C 1
ATOM 740 O O . ASN A 1 100 ? 9.891 27.234 -9.82 1 27.5 100 ASN A O 1
ATOM 744 N N . MET B 1 1 ? 22.25 -10.633 6.188 1 40.03 1 MET B N 1
ATOM 745 C CA . MET B 1 1 ? 22.234 -10.523 4.73 1 40.03 1 MET B CA 1
ATOM 746 C C . MET B 1 1 ? 22.203 -9.062 4.293 1 40.03 1 MET B C 1
ATOM 748 O O . MET B 1 1 ? 21.484 -8.258 4.891 1 40.03 1 MET B O 1
ATOM 752 N N . ASP B 1 2 ? 23.234 -8.555 3.535 1 44.78 2 ASP B N 1
ATOM 753 C CA . ASP B 1 2 ? 23.578 -7.223 3.035 1 44.78 2 ASP B CA 1
ATOM 754 C C . ASP B 1 2 ? 22.438 -6.648 2.189 1 44.78 2 ASP B C 1
ATOM 756 O O . ASP B 1 2 ? 22.188 -7.121 1.08 1 44.78 2 ASP B O 1
ATOM 760 N N . TRP B 1 3 ? 21.406 -6.27 2.77 1 51.66 3 TRP B N 1
ATOM 761 C CA . TRP B 1 3 ? 20.25 -5.66 2.111 1 51.66 3 TRP B CA 1
ATOM 762 C C . TRP B 1 3 ? 20.688 -4.746 0.974 1 51.66 3 TRP B C 1
ATOM 764 O O . TRP B 1 3 ? 20.016 -4.641 -0.047 1 51.66 3 TRP B O 1
ATOM 774 N N . GLN B 1 4 ? 21.828 -4.145 1.198 1 54.22 4 GLN B N 1
ATOM 775 C CA . GLN B 1 4 ? 22.391 -3.404 0.077 1 54.22 4 GLN B CA 1
ATOM 776 C C . GLN B 1 4 ? 22.5 -4.285 -1.163 1 54.22 4 GLN B C 1
ATOM 778 O O . GLN B 1 4 ? 22.359 -3.809 -2.289 1 54.22 4 GLN B O 1
ATOM 783 N N . SER B 1 5 ? 22.75 -5.523 -0.842 1 53.16 5 SER B N 1
ATOM 784 C CA . SER B 1 5 ? 22.859 -6.441 -1.972 1 53.16 5 SER B CA 1
ATOM 785 C C . SER B 1 5 ? 21.5 -6.75 -2.574 1 53.16 5 SER B C 1
ATOM 787 O O . SER B 1 5 ? 21.375 -6.938 -3.787 1 53.16 5 SER B O 1
ATOM 789 N N . ALA B 1 6 ? 20.562 -6.715 -1.676 1 53.66 6 ALA B N 1
ATOM 790 C CA . ALA B 1 6 ? 19.25 -7.133 -2.143 1 53.66 6 ALA B CA 1
ATOM 791 C C . ALA B 1 6 ? 18.531 -5.988 -2.859 1 53.66 6 ALA B C 1
ATOM 793 O O . ALA B 1 6 ? 17.891 -6.199 -3.896 1 53.66 6 ALA B O 1
ATOM 794 N N . PHE B 1 7 ? 18.641 -4.801 -2.32 1 61.78 7 PHE B N 1
ATOM 795 C CA . PHE B 1 7 ? 17.859 -3.719 -2.922 1 61.78 7 PHE B CA 1
ATOM 796 C C . PHE B 1 7 ? 18.781 -2.717 -3.613 1 61.78 7 PHE B C 1
ATOM 798 O O . PHE B 1 7 ? 18.312 -1.829 -4.328 1 61.78 7 PHE B O 1
ATOM 805 N N . GLY B 1 8 ? 20 -3.094 -3.516 1 61.16 8 GLY B N 1
ATOM 806 C CA . GLY B 1 8 ? 20.969 -2.207 -4.156 1 61.16 8 GLY B CA 1
ATOM 807 C C . GLY B 1 8 ? 21.25 -0.955 -3.348 1 61.16 8 GLY B C 1
ATOM 808 O O . GLY B 1 8 ? 20.531 -0.644 -2.398 1 61.16 8 GLY B O 1
ATOM 809 N N . LYS B 1 9 ? 22.312 -0.401 -3.531 1 65.19 9 LYS B N 1
ATOM 810 C CA . LYS B 1 9 ? 22.859 0.779 -2.871 1 65.19 9 LYS B CA 1
ATOM 811 C C . LYS B 1 9 ? 21.969 1.999 -3.096 1 65.19 9 LYS B C 1
ATOM 813 O O . LYS B 1 9 ? 21.953 2.922 -2.279 1 65.19 9 LYS B O 1
ATOM 818 N N . VAL B 1 10 ? 21.203 1.9 -4.023 1 70 10 VAL B N 1
ATOM 819 C CA . VAL B 1 10 ? 20.484 3.098 -4.434 1 70 10 VAL B CA 1
ATOM 820 C C . VAL B 1 10 ? 19.312 3.34 -3.49 1 70 10 VAL B C 1
ATOM 822 O O . VAL B 1 10 ? 19.188 4.422 -2.908 1 70 10 VAL B O 1
ATOM 825 N N . PRO B 1 11 ? 18.547 2.299 -3.211 1 72.69 11 PRO B N 1
ATOM 826 C CA . PRO B 1 11 ? 17.438 2.58 -2.291 1 72.69 11 PRO B CA 1
ATOM 827 C C . PRO B 1 11 ? 17.922 2.949 -0.889 1 72.69 11 PRO B C 1
ATOM 829 O O . PRO B 1 11 ? 17.359 3.842 -0.254 1 72.69 11 PRO B O 1
ATOM 832 N N . SER B 1 12 ? 18.922 2.354 -0.533 1 76.88 12 SER B N 1
ATOM 833 C CA . SER B 1 12 ? 19.453 2.668 0.789 1 76.88 12 SER B CA 1
ATOM 834 C C . SER B 1 12 ? 20 4.09 0.841 1 76.88 12 SER B C 1
ATOM 836 O O . SER B 1 12 ? 19.812 4.793 1.836 1 76.88 12 SER B O 1
ATOM 838 N N . GLY B 1 13 ? 20.609 4.457 -0.205 1 82.62 13 GLY B N 1
ATOM 839 C CA . GLY B 1 13 ? 21.109 5.82 -0.243 1 82.62 13 GLY B CA 1
ATOM 840 C C . GLY B 1 13 ? 20.016 6.863 -0.198 1 82.62 13 GLY B C 1
ATOM 841 O O . GLY B 1 13 ? 20.094 7.824 0.57 1 82.62 13 GLY B O 1
ATOM 842 N N . ILE B 1 14 ? 19.031 6.586 -0.983 1 89.5 14 ILE B N 1
ATOM 843 C CA . ILE B 1 14 ? 17.891 7.504 -1.011 1 89.5 14 ILE B CA 1
ATOM 844 C C . ILE B 1 14 ? 17.188 7.492 0.343 1 89.5 14 ILE B C 1
ATOM 846 O O . ILE B 1 14 ? 16.891 8.547 0.905 1 89.5 14 ILE B O 1
ATOM 850 N N . GLY B 1 15 ? 16.953 6.25 0.866 1 91.25 15 GLY B N 1
ATOM 851 C CA . GLY B 1 15 ? 16.297 6.102 2.152 1 91.25 15 GLY B CA 1
ATOM 852 C C . GLY B 1 15 ? 17 6.824 3.279 1 91.25 15 GLY B C 1
ATOM 853 O O . GLY B 1 15 ? 16.391 7.559 4.047 1 91.25 15 GLY B O 1
ATOM 854 N N . MET B 1 16 ? 18.281 6.684 3.283 1 89.94 16 MET B N 1
ATOM 855 C CA . MET B 1 16 ? 19.062 7.273 4.367 1 89.94 16 MET B CA 1
ATOM 856 C C . MET B 1 16 ? 19.094 8.789 4.254 1 89.94 16 MET B C 1
ATOM 858 O O . MET B 1 16 ? 19.062 9.492 5.266 1 89.94 16 MET B O 1
ATOM 862 N N . ARG B 1 17 ? 19.203 9.336 3.049 1 92.06 17 ARG B N 1
ATOM 863 C CA . ARG B 1 17 ? 19.172 10.781 2.846 1 92.06 17 ARG B CA 1
ATOM 864 C C . ARG B 1 17 ? 17.828 11.359 3.27 1 92.06 17 ARG B C 1
ATOM 866 O O . ARG B 1 17 ? 17.766 12.414 3.904 1 92.06 17 ARG B O 1
ATOM 873 N N . CYS B 1 18 ? 16.75 10.664 2.889 1 94.56 18 CYS B N 1
ATOM 874 C CA . CYS B 1 18 ? 15.406 11.086 3.281 1 94.56 18 CYS B CA 1
ATOM 875 C C . CYS B 1 18 ? 15.25 11.07 4.797 1 94.56 18 CYS B C 1
ATOM 877 O O . CYS B 1 18 ? 14.742 12.031 5.383 1 94.56 18 CYS B O 1
ATOM 879 N N . LYS B 1 19 ? 15.703 9.984 5.355 1 92.38 19 LYS B N 1
ATOM 880 C CA . LYS B 1 19 ? 15.625 9.836 6.809 1 92.38 19 LYS B CA 1
ATOM 881 C C . LYS B 1 19 ? 16.344 10.969 7.52 1 92.38 19 LYS B C 1
ATOM 883 O O . LYS B 1 19 ? 15.844 11.523 8.5 1 92.38 19 LYS B O 1
ATOM 888 N N . ALA B 1 20 ? 17.484 11.359 7.023 1 92.88 20 ALA B N 1
ATOM 889 C CA . ALA B 1 20 ? 18.297 12.422 7.609 1 92.88 20 ALA B CA 1
ATOM 890 C C . ALA B 1 20 ? 17.562 13.758 7.566 1 92.88 20 ALA B C 1
ATOM 892 O O . ALA B 1 20 ? 17.781 14.625 8.414 1 92.88 20 ALA B O 1
ATOM 893 N N . LYS B 1 21 ? 16.703 13.93 6.598 1 93.56 21 LYS B N 1
ATOM 894 C CA . LYS B 1 21 ? 15.984 15.188 6.414 1 93.56 21 LYS B CA 1
ATOM 895 C C . LYS B 1 21 ? 14.57 15.102 6.973 1 93.56 21 LYS B C 1
ATOM 897 O O . LYS B 1 21 ? 13.789 16.047 6.848 1 93.56 21 LYS B O 1
ATOM 902 N N . GLY B 1 22 ? 14.156 13.883 7.484 1 92.94 22 GLY B N 1
ATOM 903 C CA . GLY B 1 22 ? 12.82 13.68 8.031 1 92.94 22 GLY B CA 1
ATOM 904 C C . GLY B 1 22 ? 11.75 13.57 6.965 1 92.94 22 GLY B C 1
ATOM 905 O O . GLY B 1 22 ? 10.586 13.875 7.215 1 92.94 22 GLY B O 1
ATOM 906 N N . ILE B 1 23 ? 12.195 13.242 5.742 1 94.12 23 ILE B N 1
ATOM 907 C CA . ILE B 1 23 ? 11.273 13.07 4.625 1 94.12 23 ILE B CA 1
ATOM 908 C C . ILE B 1 23 ? 10.953 11.586 4.438 1 94.12 23 ILE B C 1
ATOM 910 O O . ILE B 1 23 ? 11.859 10.773 4.266 1 94.12 23 ILE B O 1
ATOM 914 N N . PRO B 1 24 ? 9.656 11.273 4.543 1 96.5 24 PRO B N 1
ATOM 915 C CA . PRO B 1 24 ? 9.352 9.859 4.312 1 96.5 24 PRO B CA 1
ATOM 916 C C . PRO B 1 24 ? 9.617 9.422 2.873 1 96.5 24 PRO B C 1
ATOM 918 O O . PRO B 1 24 ? 9.383 10.195 1.938 1 96.5 24 PRO B O 1
ATOM 921 N N . ALA B 1 25 ? 10.203 8.234 2.748 1 96.06 25 ALA B N 1
ATOM 922 C CA . ALA B 1 25 ? 10.438 7.602 1.453 1 96.06 25 ALA B CA 1
ATOM 923 C C . ALA B 1 25 ? 9.742 6.246 1.367 1 96.06 25 ALA B C 1
ATOM 925 O O . ALA B 1 25 ? 9.781 5.461 2.316 1 96.06 25 ALA B O 1
ATOM 926 N N . VAL B 1 26 ? 9.031 6.031 0.216 1 96.5 26 VAL B N 1
ATOM 927 C CA . VAL B 1 26 ? 8.344 4.762 0.008 1 96.5 26 VAL B CA 1
ATOM 928 C C . VAL B 1 26 ? 8.789 4.137 -1.31 1 96.5 26 VAL B C 1
ATOM 930 O O . VAL B 1 26 ? 9.07 4.848 -2.279 1 96.5 26 VAL B O 1
ATOM 933 N N . ALA B 1 27 ? 8.852 2.812 -1.306 1 94.31 27 ALA B N 1
ATOM 934 C CA . ALA B 1 27 ? 9.32 2.096 -2.488 1 94.31 27 ALA B CA 1
ATOM 935 C C . ALA B 1 27 ? 8.195 1.286 -3.123 1 94.31 27 ALA B C 1
ATOM 937 O O . ALA B 1 27 ? 7.359 0.715 -2.418 1 94.31 27 ALA B O 1
ATOM 938 N N . ILE B 1 28 ? 8.133 1.24 -4.445 1 95.31 28 ILE B N 1
ATOM 939 C CA . ILE B 1 28 ? 7.32 0.308 -5.223 1 95.31 28 ILE B CA 1
ATOM 940 C C . ILE B 1 28 ? 8.219 -0.732 -5.883 1 95.31 28 ILE B C 1
ATOM 942 O O . ILE B 1 28 ? 9.148 -0.383 -6.617 1 95.31 28 ILE B O 1
ATOM 946 N N . VAL B 1 29 ? 7.926 -2.027 -5.594 1 92.19 29 VAL B N 1
ATOM 947 C CA . VAL B 1 29 ? 8.82 -3.082 -6.059 1 92.19 29 VAL B CA 1
ATOM 948 C C . VAL B 1 29 ? 8 -4.195 -6.719 1 92.19 29 VAL B C 1
ATOM 950 O O . VAL B 1 29 ? 6.809 -4.348 -6.441 1 92.19 29 VAL B O 1
ATOM 953 N N . GLY B 1 30 ? 8.641 -4.918 -7.586 1 92.06 30 GLY B N 1
ATOM 954 C CA . GLY B 1 30 ? 7.984 -6.047 -8.227 1 92.06 30 GLY B CA 1
ATOM 955 C C . GLY B 1 30 ? 7.688 -7.184 -7.266 1 92.06 30 GLY B C 1
ATOM 956 O O . GLY B 1 30 ? 6.676 -7.875 -7.41 1 92.06 30 GLY B O 1
ATOM 957 N N . SER B 1 31 ? 8.602 -7.414 -6.398 1 90.69 31 SER B N 1
ATOM 958 C CA . SER B 1 31 ? 8.453 -8.461 -5.395 1 90.69 31 SER B CA 1
ATOM 959 C C . SER B 1 31 ? 9.312 -8.172 -4.164 1 90.69 31 SER B C 1
ATOM 961 O O . SER B 1 31 ? 10.281 -7.414 -4.242 1 90.69 31 SER B O 1
ATOM 963 N N . MET B 1 32 ? 8.727 -8.773 -3.07 1 87.94 32 MET B N 1
ATOM 964 C CA . MET B 1 32 ? 9.492 -8.742 -1.829 1 87.94 32 MET B CA 1
ATOM 965 C C . MET B 1 32 ? 10.086 -10.117 -1.516 1 87.94 32 MET B C 1
ATOM 967 O O . MET B 1 32 ? 9.367 -11.117 -1.494 1 87.94 32 MET B O 1
ATOM 971 N N . GLY B 1 33 ? 11.352 -10.102 -1.37 1 82.5 33 GLY B N 1
ATOM 972 C CA . GLY B 1 33 ? 12 -11.336 -0.968 1 82.5 33 GLY B CA 1
ATOM 973 C C . GLY B 1 33 ? 12.117 -11.484 0.536 1 82.5 33 GLY B C 1
ATOM 974 O O . GLY B 1 33 ? 11.625 -10.648 1.29 1 82.5 33 GLY B O 1
ATOM 975 N N . GLU B 1 34 ? 12.625 -12.641 0.914 1 80.06 34 GLU B N 1
ATOM 976 C CA . GLU B 1 34 ? 12.883 -12.875 2.33 1 80.06 34 GLU B CA 1
ATOM 977 C C . GLU B 1 34 ? 13.75 -11.766 2.922 1 80.06 34 GLU B C 1
ATOM 979 O O . GLU B 1 34 ? 14.742 -11.352 2.316 1 80.06 34 GLU B O 1
ATOM 984 N N . GLY B 1 35 ? 13.273 -11.18 4.035 1 81.75 35 GLY B N 1
ATOM 985 C CA . GLY B 1 35 ? 14.078 -10.172 4.707 1 81.75 35 GLY B CA 1
ATOM 986 C C . GLY B 1 35 ? 13.883 -8.781 4.133 1 81.75 35 GLY B C 1
ATOM 987 O O . GLY B 1 35 ? 14.617 -7.855 4.488 1 81.75 35 GLY B O 1
ATOM 988 N N . ALA B 1 36 ? 13.008 -8.625 3.189 1 83.88 36 ALA B N 1
ATOM 989 C CA . ALA B 1 36 ? 12.781 -7.34 2.537 1 83.88 36 ALA B CA 1
ATOM 990 C C . ALA B 1 36 ? 12.484 -6.25 3.561 1 83.88 36 ALA B C 1
ATOM 992 O O . ALA B 1 36 ? 12.789 -5.074 3.332 1 83.88 36 ALA B O 1
ATOM 993 N N . GLU B 1 37 ? 12.055 -6.578 4.727 1 86.44 37 GLU B N 1
ATOM 994 C CA . GLU B 1 37 ? 11.68 -5.613 5.754 1 86.44 37 GLU B CA 1
ATOM 995 C C . GLU B 1 37 ? 12.906 -4.895 6.309 1 86.44 37 GLU B C 1
ATOM 997 O O . GLU B 1 37 ? 12.781 -3.842 6.938 1 86.44 37 GLU B O 1
ATOM 1002 N N . ALA B 1 38 ? 14.023 -5.414 6.031 1 85.19 38 ALA B N 1
ATOM 1003 C CA . ALA B 1 38 ? 15.258 -4.793 6.488 1 85.19 38 ALA B CA 1
ATOM 1004 C C . ALA B 1 38 ? 15.43 -3.396 5.895 1 85.19 38 ALA B C 1
ATOM 1006 O O . ALA B 1 38 ? 16.172 -2.57 6.434 1 85.19 38 ALA B O 1
ATOM 1007 N N . ILE B 1 39 ? 14.719 -3.137 4.848 1 86 39 ILE B N 1
ATOM 1008 C CA . ILE B 1 39 ? 14.836 -1.868 4.137 1 86 39 ILE B CA 1
ATOM 1009 C C . ILE B 1 39 ? 14.344 -0.731 5.027 1 86 39 ILE B C 1
ATOM 1011 O O . ILE B 1 39 ? 14.711 0.428 4.828 1 86 39 ILE B O 1
ATOM 1015 N N . TYR B 1 40 ? 13.5 -1.062 5.977 1 89.06 40 TYR B N 1
ATOM 1016 C CA . TYR B 1 40 ? 12.953 -0.061 6.883 1 89.06 40 TYR B CA 1
ATOM 1017 C C . TYR B 1 40 ? 14.039 0.536 7.766 1 89.06 40 TYR B C 1
ATOM 1019 O O . TYR B 1 40 ? 13.945 1.691 8.188 1 89.06 40 TYR B O 1
ATOM 1027 N N . ASP B 1 41 ? 15.062 -0.249 7.961 1 88.69 41 ASP B N 1
ATOM 1028 C CA . ASP B 1 41 ? 16.203 0.219 8.75 1 88.69 41 ASP B CA 1
ATOM 1029 C C . ASP B 1 41 ? 17.062 1.195 7.949 1 88.69 41 ASP B C 1
ATOM 1031 O O . ASP B 1 41 ? 17.906 1.887 8.508 1 88.69 41 ASP B O 1
ATOM 1035 N N . TYR B 1 42 ? 16.75 1.257 6.695 1 88.5 42 TYR B N 1
ATOM 1036 C CA . TYR B 1 42 ? 17.562 2.096 5.82 1 88.5 42 TYR B CA 1
ATOM 1037 C C . TYR B 1 42 ? 16.734 3.248 5.254 1 88.5 42 TYR B C 1
ATOM 1039 O O . TYR B 1 42 ? 16.969 3.686 4.125 1 88.5 42 TYR B O 1
ATOM 1047 N N . GLY B 1 43 ? 15.766 3.604 5.883 1 91.81 43 GLY B N 1
ATOM 1048 C CA . GLY B 1 43 ? 15.117 4.883 5.645 1 91.81 43 GLY B CA 1
ATOM 1049 C C . GLY B 1 43 ? 13.898 4.773 4.742 1 91.81 43 GLY B C 1
ATOM 1050 O O . GLY B 1 43 ? 13.211 5.766 4.5 1 91.81 43 GLY B O 1
ATOM 1051 N N . ILE B 1 44 ? 13.695 3.619 4.211 1 93.62 44 ILE B N 1
ATOM 1052 C CA . ILE B 1 44 ? 12.461 3.422 3.457 1 93.62 44 ILE B CA 1
ATOM 1053 C C . ILE B 1 44 ? 11.305 3.143 4.418 1 93.62 44 ILE B C 1
ATOM 1055 O O . ILE B 1 44 ? 11.336 2.156 5.156 1 93.62 44 ILE B O 1
ATOM 1059 N N . GLU B 1 45 ? 10.328 4 4.383 1 96.12 45 GLU B N 1
ATOM 1060 C CA . GLU B 1 45 ? 9.258 3.949 5.371 1 96.12 45 GLU B CA 1
ATOM 1061 C C . GLU B 1 45 ? 8.32 2.77 5.113 1 96.12 45 GLU B C 1
ATOM 1063 O O . GLU B 1 45 ? 7.801 2.166 6.051 1 96.12 45 GLU B O 1
ATOM 1068 N N . SER B 1 46 ? 8.055 2.543 3.893 1 96.25 46 SER B N 1
ATOM 1069 C CA . SER B 1 46 ? 7.199 1.423 3.518 1 96.25 46 SER B CA 1
ATOM 1070 C C . SER B 1 46 ? 7.449 0.996 2.074 1 96.25 46 SER B C 1
ATOM 1072 O O . SER B 1 46 ? 8.148 1.687 1.329 1 96.25 46 SER B O 1
ATOM 1074 N N . ILE B 1 47 ? 6.867 -0.216 1.799 1 93.94 47 ILE B N 1
ATOM 1075 C CA . ILE B 1 47 ? 7.023 -0.815 0.478 1 93.94 47 ILE B CA 1
ATOM 1076 C C . ILE B 1 47 ? 5.676 -1.312 -0.031 1 93.94 47 ILE B C 1
ATOM 1078 O O . ILE B 1 47 ? 4.887 -1.882 0.73 1 93.94 47 ILE B O 1
ATOM 1082 N N . LEU B 1 48 ? 5.387 -1.051 -1.279 1 96.25 48 LEU B N 1
ATOM 1083 C CA . LEU B 1 48 ? 4.246 -1.66 -1.955 1 96.25 48 LEU B CA 1
ATOM 1084 C C . LEU B 1 48 ? 4.699 -2.463 -3.17 1 96.25 48 LEU B C 1
ATOM 1086 O O . LEU B 1 48 ? 5.551 -2.008 -3.938 1 96.25 48 LEU B O 1
ATOM 1090 N N . THR B 1 49 ? 4.129 -3.643 -3.268 1 95.38 49 THR B N 1
ATOM 1091 C CA . THR B 1 49 ? 4.461 -4.484 -4.41 1 95.38 49 THR B CA 1
ATOM 1092 C C . THR B 1 49 ? 3.477 -4.254 -5.555 1 95.38 49 THR B C 1
ATOM 1094 O O .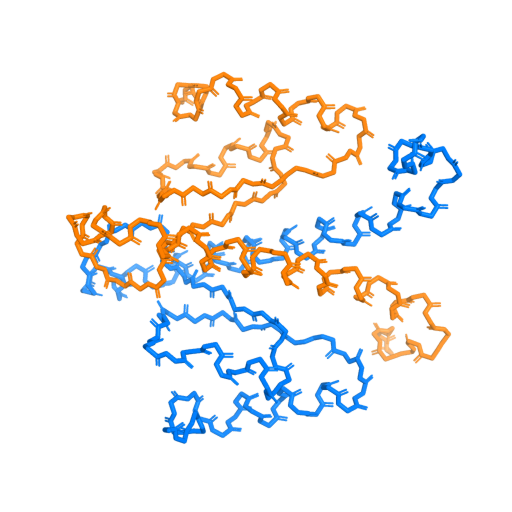 THR B 1 49 ? 2.34 -3.836 -5.328 1 95.38 49 THR B O 1
ATOM 1097 N N . THR B 1 50 ? 3.936 -4.531 -6.754 1 95.94 50 THR B N 1
ATOM 1098 C CA . THR B 1 50 ? 3.119 -4.293 -7.938 1 95.94 50 THR B CA 1
ATOM 1099 C C . THR B 1 50 ? 2.059 -5.379 -8.094 1 95.94 50 THR B C 1
ATOM 1101 O O . THR B 1 50 ? 1.034 -5.168 -8.742 1 95.94 50 THR B O 1
ATOM 1104 N N . ILE B 1 51 ? 2.357 -6.531 -7.488 1 93.75 51 ILE B N 1
ATOM 1105 C CA . ILE B 1 51 ? 1.506 -7.695 -7.691 1 93.75 51 ILE B CA 1
ATOM 1106 C C . ILE B 1 51 ? 0.147 -7.461 -7.035 1 93.75 51 ILE B C 1
ATOM 1108 O O . ILE B 1 51 ? 0.073 -6.996 -5.895 1 93.75 51 ILE B O 1
ATOM 1112 N N . GLN B 1 52 ? -0.886 -7.824 -7.758 1 93.38 52 GLN B N 1
ATOM 1113 C CA . GLN B 1 52 ? -2.229 -7.555 -7.254 1 93.38 52 GLN B CA 1
ATOM 1114 C C . GLN B 1 52 ? -2.99 -8.852 -7 1 93.38 52 GLN B C 1
ATOM 1116 O O . GLN B 1 52 ? -4.199 -8.836 -6.762 1 93.38 52 GLN B O 1
ATOM 1121 N N . GLY B 1 53 ? -2.428 -9.945 -7.133 1 92.38 53 GLY B N 1
ATOM 1122 C CA . GLY B 1 53 ? -2.947 -11.289 -6.918 1 92.38 53 GLY B CA 1
ATOM 1123 C C . GLY B 1 53 ? -1.954 -12.375 -7.281 1 92.38 53 GLY B C 1
ATOM 1124 O O . GLY B 1 53 ? -0.911 -12.102 -7.879 1 92.38 53 GLY B O 1
ATOM 1125 N N . ALA B 1 54 ? -2.359 -13.555 -6.797 1 93.5 54 ALA B N 1
ATOM 1126 C CA . ALA B 1 54 ? -1.507 -14.688 -7.137 1 93.5 54 ALA B CA 1
ATOM 1127 C C . ALA B 1 54 ? -1.386 -14.852 -8.648 1 93.5 54 ALA B C 1
ATOM 1129 O O . ALA B 1 54 ? -2.389 -14.805 -9.367 1 93.5 54 ALA B O 1
ATOM 1130 N N . MET B 1 55 ? -0.15 -14.953 -9.094 1 94.5 55 MET B N 1
ATOM 1131 C CA . MET B 1 55 ? 0.144 -15.133 -10.508 1 94.5 55 MET B CA 1
ATOM 1132 C C . MET B 1 55 ? 1.562 -15.656 -10.711 1 94.5 55 MET B C 1
ATOM 1134 O O . MET B 1 55 ? 2.418 -15.492 -9.836 1 94.5 55 MET B O 1
ATOM 1138 N N . PRO B 1 56 ? 1.812 -16.297 -11.867 1 94.75 56 PRO B N 1
ATOM 1139 C CA . PRO B 1 56 ? 3.191 -16.688 -12.164 1 94.75 56 PRO B CA 1
ATOM 1140 C C . PRO B 1 56 ? 4.082 -15.492 -12.5 1 94.75 56 PRO B C 1
ATOM 1142 O O . PRO B 1 56 ? 3.584 -14.453 -12.945 1 94.75 56 PRO B O 1
ATOM 1145 N N . VAL B 1 57 ? 5.375 -15.672 -12.281 1 94.44 57 VAL B N 1
ATOM 1146 C CA . VAL B 1 57 ? 6.348 -14.609 -12.516 1 94.44 57 VAL B CA 1
ATOM 1147 C C . VAL B 1 57 ? 6.293 -14.172 -13.977 1 94.44 57 VAL B C 1
ATOM 1149 O O . VAL B 1 57 ? 6.41 -12.977 -14.281 1 94.44 57 VAL B O 1
ATOM 1152 N N . GLU B 1 58 ? 6.082 -15.117 -14.922 1 96.31 58 GLU B N 1
ATOM 1153 C CA . GLU B 1 58 ? 6.012 -14.789 -16.344 1 96.31 58 GLU B CA 1
ATOM 1154 C C . GLU B 1 58 ? 4.863 -13.836 -16.641 1 96.31 58 GLU B C 1
ATOM 1156 O O . GLU B 1 58 ? 5.02 -12.883 -17.406 1 96.31 58 GLU B O 1
ATOM 1161 N N . GLU B 1 59 ? 3.771 -14.047 -15.969 1 95.56 59 GLU B N 1
ATOM 1162 C CA . GLU B 1 59 ? 2.623 -13.164 -16.125 1 95.56 59 GLU B CA 1
ATOM 1163 C C . GLU B 1 59 ? 2.908 -11.781 -15.531 1 95.56 59 GLU B C 1
ATOM 1165 O O . GLU B 1 59 ? 2.57 -10.766 -16.125 1 95.56 59 GLU B O 1
ATOM 1170 N N . ALA B 1 60 ? 3.486 -11.789 -14.375 1 95 60 ALA B N 1
ATOM 1171 C CA . ALA B 1 60 ? 3.83 -10.531 -13.719 1 95 60 ALA B CA 1
ATOM 1172 C C . ALA B 1 60 ? 4.727 -9.68 -14.602 1 95 60 ALA B C 1
ATOM 1174 O O . ALA B 1 60 ? 4.551 -8.461 -14.688 1 95 60 ALA B O 1
ATOM 1175 N N . MET B 1 61 ? 5.625 -10.359 -15.25 1 96 61 MET B N 1
ATOM 1176 C CA . MET B 1 61 ? 6.559 -9.656 -16.125 1 96 61 MET B CA 1
ATOM 1177 C C . MET B 1 61 ? 5.852 -9.125 -17.359 1 96 61 MET B C 1
ATOM 1179 O O . MET B 1 61 ? 6.09 -7.996 -17.781 1 96 61 MET B O 1
ATOM 1183 N N . GLU B 1 62 ? 4.969 -9.883 -17.953 1 96.56 62 GLU B N 1
ATOM 1184 C CA . GLU B 1 62 ? 4.223 -9.492 -19.141 1 96.56 62 GLU B CA 1
ATOM 1185 C C . GLU B 1 62 ? 3.305 -8.312 -18.859 1 96.56 62 GLU B C 1
ATOM 1187 O O . GLU B 1 62 ? 3.121 -7.441 -19.719 1 96.56 62 GLU B O 1
ATOM 1192 N N . ARG B 1 63 ? 2.84 -8.273 -17.609 1 95.44 63 ARG B N 1
ATOM 1193 C CA . ARG B 1 63 ? 1.877 -7.246 -17.234 1 95.44 63 ARG B CA 1
ATOM 1194 C C . ARG B 1 63 ? 2.539 -6.148 -16.406 1 95.44 63 ARG B C 1
ATOM 1196 O O . ARG B 1 63 ? 1.862 -5.422 -15.68 1 95.44 63 ARG B O 1
ATOM 1203 N N . SER B 1 64 ? 3.795 -6.062 -16.547 1 95.31 64 SER B N 1
ATOM 1204 C CA . SER B 1 64 ? 4.562 -5.219 -15.633 1 95.31 64 SER B CA 1
ATOM 1205 C C . SER B 1 64 ? 4.102 -3.766 -15.703 1 95.31 64 SER B C 1
ATOM 1207 O O . SER B 1 64 ? 3.947 -3.105 -14.672 1 95.31 64 SER B O 1
ATOM 1209 N N . MET B 1 65 ? 3.869 -3.178 -16.828 1 96.06 65 MET B N 1
ATOM 1210 C CA . MET B 1 65 ? 3.461 -1.783 -16.969 1 96.06 65 MET B CA 1
ATOM 1211 C C . MET B 1 65 ? 2.127 -1.536 -16.281 1 96.06 65 MET B C 1
ATOM 1213 O O . MET B 1 65 ? 1.982 -0.568 -15.523 1 96.06 65 MET B O 1
ATOM 1217 N N . GLU B 1 66 ? 1.205 -2.346 -16.562 1 95.69 66 GLU B N 1
ATOM 1218 C CA . GLU B 1 66 ? -0.112 -2.258 -15.938 1 95.69 66 GLU B CA 1
ATOM 1219 C C . GLU B 1 66 ? -0.014 -2.396 -14.422 1 95.69 66 GLU B C 1
ATOM 1221 O O . GLU B 1 66 ? -0.63 -1.628 -13.68 1 95.69 66 GLU B O 1
ATOM 1226 N N . LEU B 1 67 ? 0.769 -3.357 -13.992 1 95.31 67 LEU B N 1
ATOM 1227 C CA . LEU B 1 67 ? 0.903 -3.635 -12.57 1 95.31 67 LEU B CA 1
ATOM 1228 C C . LEU B 1 67 ? 1.588 -2.477 -11.852 1 95.31 67 LEU B C 1
ATOM 1230 O O . LEU B 1 67 ? 1.184 -2.096 -10.75 1 95.31 67 LEU B O 1
ATOM 1234 N N . TYR B 1 68 ? 2.57 -1.85 -12.539 1 96.62 68 TYR B N 1
ATOM 1235 C CA . TYR B 1 68 ? 3.256 -0.709 -11.938 1 96.62 68 TYR B CA 1
ATOM 1236 C C . TYR B 1 68 ? 2.33 0.499 -11.852 1 96.62 68 TYR B C 1
ATOM 1238 O O . TYR B 1 68 ? 2.344 1.227 -10.852 1 96.62 68 TYR B O 1
ATOM 1246 N N . ARG B 1 69 ? 1.547 0.673 -12.844 1 96.12 69 ARG B N 1
ATOM 1247 C CA . ARG B 1 69 ? 0.594 1.778 -12.82 1 96.12 69 ARG B CA 1
ATOM 1248 C C . ARG B 1 69 ? -0.403 1.617 -11.68 1 96.12 69 ARG B C 1
ATOM 1250 O O . ARG B 1 69 ? -0.69 2.576 -10.961 1 96.12 69 ARG B O 1
ATOM 1257 N N . GLY B 1 70 ? -0.9 0.405 -11.562 1 94.94 70 GLY B N 1
ATOM 1258 C CA . GLY B 1 70 ? -1.824 0.131 -10.469 1 94.94 70 GLY B CA 1
ATOM 1259 C C . GLY B 1 70 ? -1.205 0.325 -9.102 1 94.94 70 GLY B C 1
ATOM 1260 O O . GLY B 1 70 ? -1.833 0.896 -8.203 1 94.94 70 GLY B O 1
ATOM 1261 N N . ALA B 1 71 ? -0.019 -0.128 -8.961 1 96.44 71 ALA B N 1
ATOM 1262 C CA . ALA B 1 71 ? 0.685 0.018 -7.688 1 96.44 71 ALA B CA 1
ATOM 1263 C C . ALA B 1 71 ? 0.917 1.489 -7.352 1 96.44 71 ALA B C 1
ATOM 1265 O O . ALA B 1 71 ? 0.772 1.901 -6.199 1 96.44 71 ALA B O 1
ATOM 1266 N N . ALA B 1 72 ? 1.321 2.27 -8.383 1 97.25 72 ALA B N 1
ATOM 1267 C CA . ALA B 1 72 ? 1.532 3.701 -8.172 1 97.25 72 ALA B CA 1
ATOM 1268 C C . ALA B 1 72 ? 0.25 4.379 -7.699 1 97.25 72 ALA B C 1
ATOM 1270 O O . ALA B 1 72 ? 0.268 5.152 -6.738 1 97.25 72 ALA B O 1
ATOM 1271 N N . LEU B 1 73 ? -0.793 4.082 -8.344 1 96.56 73 LEU B N 1
ATOM 1272 C CA . LEU B 1 73 ? -2.078 4.664 -7.973 1 96.56 73 LEU B CA 1
ATOM 1273 C C . LEU B 1 73 ? -2.443 4.309 -6.535 1 96.56 73 LEU B C 1
ATOM 1275 O O . LEU B 1 73 ? -2.82 5.184 -5.75 1 96.56 73 LEU B O 1
ATOM 1279 N N . ARG B 1 74 ? -2.324 3.043 -6.211 1 96.94 74 ARG B N 1
ATOM 1280 C CA . ARG B 1 74 ? -2.656 2.598 -4.859 1 96.94 74 ARG B CA 1
ATOM 1281 C C . ARG B 1 74 ? -1.749 3.262 -3.828 1 96.94 74 ARG B C 1
ATOM 1283 O O . ARG B 1 74 ? -2.209 3.658 -2.756 1 96.94 74 ARG B O 1
ATOM 1290 N N . THR B 1 75 ? -0.484 3.359 -4.168 1 97.75 75 THR B N 1
ATOM 1291 C CA . THR B 1 75 ? 0.477 3.986 -3.266 1 97.75 75 THR B CA 1
ATOM 1292 C C . THR B 1 75 ? 0.082 5.434 -2.979 1 97.75 75 THR B C 1
ATOM 1294 O O . THR B 1 75 ? -0.027 5.832 -1.816 1 97.75 75 THR B O 1
ATOM 1297 N N . PHE B 1 76 ? -0.199 6.23 -4 1 97.56 76 PHE B N 1
ATOM 1298 C CA . PHE B 1 76 ? -0.5 7.645 -3.818 1 97.56 76 PHE B CA 1
ATOM 1299 C C . PHE B 1 76 ? -1.831 7.828 -3.098 1 97.56 76 PHE B C 1
ATOM 1301 O O . PHE B 1 76 ? -1.987 8.75 -2.299 1 97.56 76 PHE B O 1
ATOM 1308 N N . ARG B 1 77 ? -2.725 6.961 -3.348 1 97.38 77 ARG B N 1
ATOM 1309 C CA . ARG B 1 77 ? -4.016 7.035 -2.668 1 97.38 77 ARG B CA 1
ATOM 1310 C C . ARG B 1 77 ? -3.871 6.719 -1.183 1 97.38 77 ARG B C 1
ATOM 1312 O O . ARG B 1 77 ? -4.551 7.32 -0.347 1 97.38 77 ARG B O 1
ATOM 1319 N N . LEU B 1 78 ? -2.988 5.75 -0.867 1 97.75 78 LEU B N 1
ATOM 1320 C CA . LEU B 1 78 ? -2.73 5.422 0.531 1 97.75 78 LEU B CA 1
ATOM 1321 C C . LEU B 1 78 ? -2.074 6.594 1.251 1 97.75 78 LEU B C 1
ATOM 1323 O O . LEU B 1 78 ? -2.43 6.91 2.391 1 97.75 78 LEU B O 1
ATOM 1327 N N . LEU B 1 79 ? -1.09 7.191 0.572 1 97.5 79 LEU B N 1
ATOM 1328 C CA . LEU B 1 79 ? -0.444 8.367 1.15 1 97.5 79 LEU B CA 1
ATOM 1329 C C . LEU B 1 79 ? -1.457 9.477 1.399 1 97.5 79 LEU B C 1
ATOM 1331 O O . LEU B 1 79 ? -1.445 10.109 2.459 1 97.5 79 LEU B O 1
ATOM 1335 N N . ARG B 1 80 ? -2.344 9.695 0.436 1 96.75 80 ARG B N 1
ATOM 1336 C CA . ARG B 1 80 ? -3.389 10.703 0.576 1 96.75 80 ARG B CA 1
ATOM 1337 C C . ARG B 1 80 ? -4.305 10.383 1.752 1 96.75 80 ARG B C 1
ATOM 1339 O O . ARG B 1 80 ? -4.723 11.281 2.484 1 96.75 80 ARG B O 1
ATOM 1346 N N . ALA B 1 81 ? -4.625 9.125 1.875 1 97.12 81 ALA B N 1
ATOM 1347 C CA . ALA B 1 81 ? -5.438 8.703 3.014 1 97.12 81 ALA B CA 1
ATOM 1348 C C . ALA B 1 81 ? -4.754 9.047 4.332 1 97.12 81 ALA B C 1
ATOM 1350 O O . ALA B 1 81 ? -5.406 9.508 5.273 1 97.12 81 ALA B O 1
ATOM 1351 N N . GLY B 1 82 ? -3.471 8.773 4.379 1 96.88 82 GLY B N 1
ATOM 1352 C CA . GLY B 1 82 ? -2.707 9.133 5.562 1 96.88 82 GLY B CA 1
ATOM 1353 C C . GLY B 1 82 ? -2.738 10.625 5.859 1 96.88 82 GLY B C 1
ATOM 1354 O O . GLY B 1 82 ? -2.869 11.023 7.016 1 96.88 82 GLY B O 1
ATOM 1355 N N . MET B 1 83 ? -2.584 11.469 4.859 1 95.06 83 MET B N 1
ATOM 1356 C CA . MET B 1 83 ? -2.637 12.914 5.012 1 95.06 83 MET B CA 1
ATOM 1357 C C . MET B 1 83 ? -3.992 13.359 5.559 1 95.06 83 MET B C 1
ATOM 1359 O O . MET B 1 83 ? -4.062 14.211 6.445 1 95.06 83 MET B O 1
ATOM 1363 N N . SER B 1 84 ? -5.02 12.75 5 1 94.12 84 SER B N 1
ATOM 1364 C CA . SER B 1 84 ? -6.375 13.07 5.426 1 94.12 84 SER B CA 1
ATOM 1365 C C . SER B 1 84 ? -6.594 12.719 6.895 1 94.12 84 SER B C 1
ATOM 1367 O O . SER B 1 84 ? -7.293 13.43 7.613 1 94.12 84 SER B O 1
ATOM 1369 N N . LEU B 1 85 ? -6.051 11.586 7.309 1 92.69 85 LEU B N 1
ATOM 1370 C CA . LEU B 1 85 ? -6.172 11.164 8.703 1 92.69 85 LEU B CA 1
ATOM 1371 C C . LEU B 1 85 ? -5.527 12.188 9.633 1 92.69 85 LEU B C 1
ATOM 1373 O O . LEU B 1 85 ? -6.027 12.43 10.734 1 92.69 85 LEU B O 1
ATOM 1377 N N . MET B 1 86 ? -4.438 12.766 9.188 1 87.94 86 MET B N 1
ATOM 1378 C CA . MET B 1 86 ? -3.756 13.773 9.992 1 87.94 86 MET B CA 1
ATOM 1379 C C . MET B 1 86 ? -4.609 15.031 10.125 1 87.94 86 MET B C 1
ATOM 1381 O O . MET B 1 86 ? -4.672 15.633 11.203 1 87.94 86 MET B O 1
ATOM 1385 N N . VAL B 1 87 ? -5.301 15.398 9.07 1 86.44 87 VAL B N 1
ATOM 1386 C CA . VAL B 1 87 ? -6.164 16.578 9.078 1 86.44 87 VAL B CA 1
ATOM 1387 C C . VAL B 1 87 ? -7.344 16.344 10.016 1 86.44 87 VAL B C 1
ATOM 1389 O O . VAL B 1 87 ? -7.73 17.234 10.773 1 86.44 87 VAL B O 1
ATOM 1392 N N . LEU B 1 88 ? -7.887 15.188 10.062 1 85.5 88 LEU B N 1
ATOM 1393 C CA . LEU B 1 88 ? -9.023 14.844 10.906 1 85.5 88 LEU B CA 1
ATOM 1394 C C . LEU B 1 88 ? -8.617 14.82 12.375 1 85.5 88 LEU B C 1
ATOM 1396 O O . LEU B 1 88 ? -9.398 15.211 13.25 1 85.5 88 LEU B O 1
ATOM 1400 N N . LYS B 1 89 ? -7.441 14.32 12.562 1 79.12 89 LYS B N 1
ATOM 1401 C CA . LYS B 1 89 ? -6.949 14.273 13.938 1 79.12 89 LYS B CA 1
ATOM 1402 C C . LYS B 1 89 ? -6.848 15.672 14.531 1 79.12 89 LYS B C 1
ATOM 1404 O O . LYS B 1 89 ? -7.102 15.859 15.727 1 79.12 89 LYS B O 1
ATOM 1409 N N . ASP B 1 90 ? -6.574 16.719 13.734 1 72.62 90 ASP B N 1
ATOM 1410 C CA . ASP B 1 90 ? -6.395 18.094 14.203 1 72.62 90 ASP B CA 1
ATOM 1411 C C . ASP B 1 90 ? -7.723 18.844 14.219 1 72.62 90 ASP B C 1
ATOM 1413 O O . ASP B 1 90 ? -7.797 19.969 14.719 1 72.62 90 ASP B O 1
ATOM 1417 N N . SER B 1 91 ? -8.703 18.25 13.594 1 70.12 91 SER B N 1
ATOM 1418 C CA . SER B 1 91 ? -10.008 18.906 13.555 1 70.12 91 SER B CA 1
ATOM 1419 C C . SER B 1 91 ? -10.711 18.812 14.906 1 70.12 91 SER B C 1
ATOM 1421 O O . SER B 1 91 ? -10.625 17.781 15.586 1 70.12 91 SER B O 1
ATOM 1423 N N . PRO B 1 92 ? -10.977 19.891 15.602 1 61.56 92 PRO B N 1
ATOM 1424 C CA . PRO B 1 92 ? -11.625 19.953 16.922 1 61.56 92 PRO B CA 1
ATOM 1425 C C . PRO B 1 92 ? -12.703 18.875 17.094 1 61.56 92 PRO B C 1
ATOM 1427 O O . PRO B 1 92 ? -12.93 18.406 18.203 1 61.56 92 PRO B O 1
ATOM 1430 N N . ASN B 1 93 ? -13.469 18.594 16.203 1 51.34 93 ASN B N 1
ATOM 1431 C CA . ASN B 1 93 ? -14.547 17.625 16.312 1 51.34 93 ASN B CA 1
ATOM 1432 C C . ASN B 1 93 ? -14.008 16.203 16.391 1 51.34 93 ASN B C 1
ATOM 1434 O O . ASN B 1 93 ? -14.781 15.242 16.344 1 51.34 93 ASN B O 1
ATOM 1438 N N . SER B 1 94 ? -12.711 16.031 16.172 1 54.62 94 SER B N 1
ATOM 1439 C CA . SER B 1 94 ? -12.109 14.703 16.156 1 54.62 94 SER B CA 1
ATOM 1440 C C . SER B 1 94 ? -12.273 14.008 17.5 1 54.62 94 SER B C 1
ATOM 1442 O O . SER B 1 94 ? -11.281 13.625 18.125 1 54.62 94 SER B O 1
ATOM 1444 N N . SER B 1 95 ? -13.164 14.406 18.406 1 46.56 95 SER B N 1
ATOM 1445 C CA . SER B 1 95 ? -13.492 13.68 19.625 1 46.56 95 SER B CA 1
ATOM 1446 C C . SER B 1 95 ? -13.617 12.18 19.359 1 46.56 95 SER B C 1
ATOM 1448 O O . SER B 1 95 ? -13.828 11.398 20.297 1 46.56 95 SER B O 1
ATOM 1450 N N . LEU B 1 96 ? -13.82 11.859 18.203 1 45.94 96 LEU B N 1
ATOM 1451 C CA . LEU B 1 96 ? -14.18 10.461 17.953 1 45.94 96 LEU B CA 1
ATOM 1452 C C . LEU B 1 96 ? -13.008 9.539 18.266 1 45.94 96 LEU B C 1
ATOM 1454 O O . LEU B 1 96 ? -13.211 8.375 18.625 1 45.94 96 LEU B O 1
ATOM 1458 N N . ILE B 1 97 ? -11.789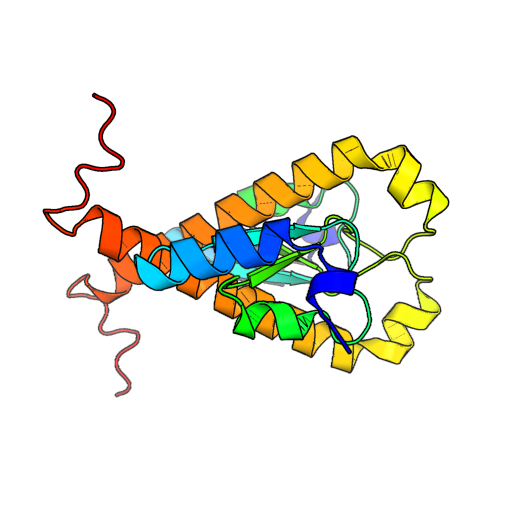 9.914 17.938 1 43.31 97 ILE B N 1
ATOM 1459 C CA . ILE B 1 97 ? -10.703 8.992 18.219 1 43.31 97 ILE B CA 1
ATOM 1460 C C . ILE B 1 97 ? -10.234 9.18 19.656 1 43.31 97 ILE B C 1
ATOM 1462 O O . ILE B 1 97 ? -9.289 8.516 20.109 1 43.31 97 ILE B O 1
ATOM 1466 N N . LYS B 1 98 ? -10.469 10.148 20.359 1 37 98 LYS B N 1
ATOM 1467 C CA . LYS B 1 98 ? -10.102 10.273 21.766 1 37 98 LYS B CA 1
ATOM 1468 C C . LYS B 1 98 ? -10.867 9.266 22.625 1 37 98 LYS B C 1
ATOM 1470 O O . LYS B 1 98 ? -12.086 9.117 22.469 1 37 98 LYS B O 1
ATOM 1475 N N . GLY B 1 99 ? -10.328 8.047 23.031 1 32.97 99 GLY B N 1
ATOM 1476 C CA . GLY B 1 99 ? -10.836 7.156 24.062 1 32.97 99 GLY B CA 1
ATOM 1477 C C . GLY B 1 99 ? -11.633 7.875 25.141 1 32.97 99 GLY B C 1
ATOM 1478 O O . GLY B 1 99 ? -11.211 8.922 25.641 1 32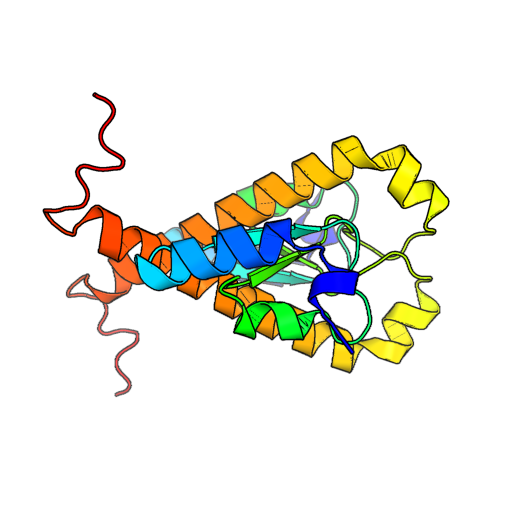.97 99 GLY B O 1
ATOM 1479 N N . ASN B 1 100 ? -12.945 7.812 25.031 1 27.55 100 ASN B N 1
ATOM 1480 C CA . ASN B 1 100 ? -13.492 7.934 26.391 1 27.55 100 ASN B CA 1
ATOM 1481 C C . ASN B 1 100 ? -12.773 7.016 27.375 1 27.55 100 ASN B C 1
ATOM 1483 O O . ASN B 1 100 ? -12.508 5.855 27.062 1 27.55 100 ASN B O 1
#

InterPro domains:
  IPR004381 Glycerate kinase [PF02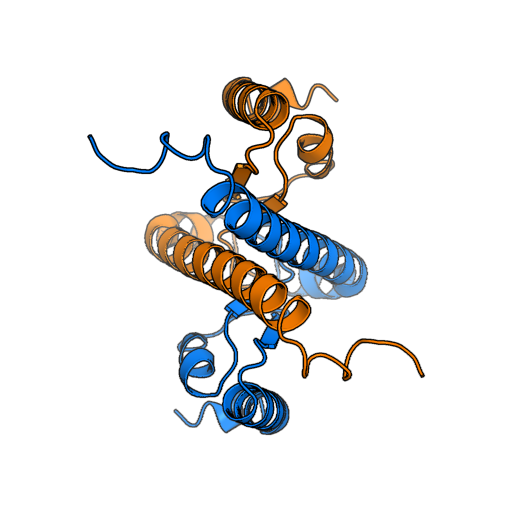595] (1-79)
  IPR018197 Glycerate kinase, restriction-enzyme-like fold [G3DSA:3.40.50.10350] (1-86)
  IPR036129 Glycerate kinase superfamily [SSF110738] (1-79)

Foldseek 3Di:
DPVCVVVNPVLLVVQQVCVVVVHAAEEEEQDADPPSCCSCVSRHVYYHYLDDDDDDPVVCVVCVVVSSVVRVVVVVVVVVVVVVVVVLCPPPVVVVPVDD/DPVCVVVNPVLLVVQQVCVVVVHAAEEEEQDADPPSCCSCVRRHVYYDYLDDDDDDPVVCVVCVVVSSVVRVVVVVVVVVVVVVVVVLCPPPVVVVVVDD

Solvent-accessible surface area (backbone atoms only — not comparable to full-atom values): 10659 Å² total; per-residue (Å²): 131,66,53,49,71,73,64,31,62,60,53,41,52,52,10,41,54,26,46,75,72,74,39,78,31,73,46,79,38,70,53,58,57,93,70,52,70,58,45,49,80,31,26,27,57,26,63,45,40,27,38,43,34,64,33,56,58,70,55,51,60,77,40,37,69,62,28,46,51,52,33,49,51,30,50,55,32,33,26,49,38,14,29,51,51,47,54,44,64,69,36,83,81,40,59,75,75,52,79,126,130,66,53,49,73,73,64,31,61,59,54,41,49,53,9,42,56,26,46,76,70,70,40,77,31,73,46,78,37,69,54,57,58,92,70,52,70,58,45,51,81,31,26,27,56,26,62,44,38,27,39,42,35,66,34,53,58,71,54,51,60,75,40,35,68,64,28,45,51,51,32,50,52,29,50,53,32,32,25,49,38,13,27,51,51,47,54,44,64,70,37,84,80,40,58,74,77,52,80,126

Sequence (200 aa):
MDWQSAFGKVPSGIGMRCKAKGIPAVAIVGSMGEGAEAIYDYGIESILTTIQGAMPVEEAMERSMELYRGAALRTFRLLRAGMSLMVLKDSPNSSLIKGNMDWQSAFGKVPSGIGMRCKAKGIPAVAIVGSMGEGAEAIYDYGIESILTTIQGAMPVEEAMERSMELYRGAALRTFRLLRAGMSLMVLKDSPNSSLIKGN

Nearest PDB structures (foldseek):
  4wd2-assembly1_A-2  TM=4.393E-01  e=6.649E-01  Burkholderia cenocepacia K56-2Valvano
  3s4o-assembly2_B  TM=3.562E-01  e=9.242E-01  Leishmania major
  1ohe-assembly1_A  TM=4.111E-01  e=3.229E+00  Homo sapiens
  3mmz-assembly1_A  TM=4.645E-01  e=5.120E+00  Streptomyces avermitilis MA-4680 = NBRC 14893
  3get-assembly1_A  TM=4.128E-01  e=3.935E+00  Campylobacter jejuni subsp. jejuni NCTC 11168 = ATCC 700819

Secondary structure (DSSP, 8-state):
--HHHHH-HHHHHHHHHHHHHT--EEEEES---TTGGGGGGGTEEEEEES--SSB-HHHHHHTHHHHHHHHHHHHHHHHHHHHHHHHHHHSTTGGGSS--/--HHHHH-HHHHHHHHHHHHHT--EEEEES---TTGGGGGGGTEEEEEES--SSB-HHHHHHTHHHHHHHHHHHHHHHHHHHHHHHHHHHSTTTTSSS--